Protein AF-E9HGW9-F1 (afdb_monomer)

Radius of gyration: 17.74 Å; Cα contacts (8 Å, |Δi|>4): 327; chains: 1; bounding box: 45×41×46 Å

pLDDT: mean 91.43, std 7.72, range [58.94, 98.31]

Mean predicted aligned error: 4.52 Å

Solvent-accessible surface area (backbone atoms only — not comparable to full-atom values): 12377 Å² total; per-residue (Å²): 92,62,50,35,52,49,17,64,70,47,39,38,53,50,50,53,48,52,50,52,50,35,54,50,33,40,75,71,73,37,60,80,57,24,83,35,78,30,49,69,69,55,43,60,56,50,42,66,36,68,73,36,42,72,76,45,53,64,54,64,72,48,50,70,61,55,67,77,47,82,56,29,48,57,48,50,50,34,48,52,47,36,29,39,87,50,46,31,77,66,64,38,40,71,52,40,72,69,52,94,87,57,64,92,82,62,60,22,41,46,53,52,48,51,47,45,52,37,48,50,46,25,73,71,40,76,68,40,91,91,43,72,89,47,47,46,35,42,72,70,33,50,37,53,62,90,60,75,83,71,96,44,85,59,64,28,43,32,38,70,38,79,81,71,50,38,38,31,36,38,40,62,93,48,74,52,78,58,67,79,53,80,54,17,57,62,50,41,53,51,49,51,55,48,47,29,45,76,76,42,83,26,34,63,89,92,42,39,34,41,79,94,49,67,56,48,56,70,54,80,104

Sequence (221 aa):
KFRLWLSSTVLQPLVAEINRINESLTAHGLADARIGESSLEKLRKTCQLAPVAANIPSLVEVLPYLEVTSHQDYLVRCLNQLAAGGCMGNFRWDGGAKRKDLDDSCPTDSAVIMHCLATYLDSQLPAFTDRPDRRPFTGQYLVKCPEKPQPTSNPLIVEVQLNPPHYKLVMGPDEYELPKGRNNMLHTVILFFWLVKTKFEGRIGRITLGDAGLNLLWIFN

Organism: Daphnia pulex (NCBI:txid6669)

Foldseek 3Di:
DLLLLLLVVFLQVLLVLLVVLCVVCVVVVNNCLRQLNDFLVSLVVVCPPPVCCVRPVCSVLNSQLQPLDRRRVQLSVQSVCQNPPSRSPVADQQCGVDDPPDDPSDFHNLSSSVSRVQSVVLVQDDADPVCNPDRLRCNPAEAEPPDDDDADQAKHWYFPDRHSTAIWIDGHPDTGGDDDDDCRSVVRVVVNQVCCVPPVVQDDVPAHCPPRGSNNCVVVD

Secondary structure (DSSP, 8-state):
-HHHHHIIIIIHHHHHHHHHHHHHHHHTT-GGG-TTTS-HHHHHHHTTSHHHHHH-THHHHHGGGGGG-S-HHHHHHHHHHHHTTTTTTT--TTTTT--TT--TTSPPHHHHHHHHHHHHHHHHSPPPSS-TTS-TTHHHHEE-TTPPPPP-SS-EEEEEETTTTEEEEEETTEEEPPPSSTTHHHHHHHHHHHHHHHHSTTEETTEESSTTTT--GGGG-

InterPro domains:
  IPR019176 Cytochrome B561-related [PF09786] (1-220)
  IPR019176 Cytochrome B561-related [PTHR21780] (1-220)

Structure (mmCIF, N/CA/C/O backbone):
data_AF-E9HGW9-F1
#
_entry.id   AF-E9HGW9-F1
#
loop_
_atom_site.group_PDB
_atom_site.id
_atom_site.type_symbol
_atom_site.label_atom_id
_atom_site.label_alt_id
_atom_site.label_comp_id
_atom_site.label_asym_id
_atom_site.label_entity_id
_atom_site.label_seq_id
_atom_site.pdbx_PDB_ins_code
_atom_site.Cartn_x
_atom_site.Cartn_y
_atom_site.Cartn_z
_atom_site.occupancy
_atom_site.B_iso_or_equiv
_atom_site.auth_seq_id
_atom_site.auth_comp_id
_atom_site.auth_asym_id
_atom_site.auth_atom_id
_atom_site.pdbx_PDB_model_num
ATOM 1 N N . LYS A 1 1 ? -11.318 -13.359 6.046 1.00 90.69 1 LYS A N 1
ATOM 2 C CA . LYS A 1 1 ? -11.941 -12.602 4.933 1.00 90.69 1 LYS A CA 1
ATOM 3 C C . LYS A 1 1 ? -11.126 -11.367 4.551 1.00 90.69 1 LYS A C 1
ATOM 5 O O . LYS A 1 1 ? -10.618 -11.356 3.444 1.00 90.69 1 LYS A O 1
ATOM 10 N N . PHE A 1 2 ? -10.860 -10.418 5.461 1.00 94.00 2 PHE A N 1
ATOM 11 C CA . PHE A 1 2 ? -10.022 -9.242 5.144 1.00 94.00 2 PHE A CA 1
ATOM 12 C C . PHE A 1 2 ? -8.655 -9.579 4.521 1.00 94.00 2 PHE A C 1
ATOM 14 O O . PHE A 1 2 ? -8.294 -9.024 3.493 1.00 94.00 2 PHE A O 1
ATOM 21 N N . ARG A 1 3 ? -7.927 -10.554 5.085 1.00 94.19 3 ARG A N 1
ATOM 22 C CA . ARG A 1 3 ? -6.643 -11.009 4.522 1.00 94.19 3 ARG A CA 1
ATOM 23 C C . ARG A 1 3 ? -6.734 -11.500 3.074 1.00 94.19 3 ARG A C 1
ATOM 25 O O . ARG A 1 3 ? -5.797 -11.296 2.318 1.00 94.19 3 ARG A O 1
ATOM 32 N N . LEU A 1 4 ? -7.843 -12.155 2.721 1.00 94.19 4 LEU A N 1
ATOM 33 C CA . LEU A 1 4 ? -8.090 -12.638 1.364 1.00 94.19 4 LEU A CA 1
ATOM 34 C C . LEU A 1 4 ? -8.287 -11.447 0.427 1.00 94.19 4 LEU A C 1
ATOM 36 O O . LEU A 1 4 ? -7.566 -11.353 -0.553 1.00 94.19 4 LEU A O 1
ATOM 40 N N . TRP A 1 5 ? -9.167 -10.505 0.793 1.00 95.44 5 TRP A N 1
ATOM 41 C CA . TRP A 1 5 ? -9.374 -9.267 0.034 1.00 95.44 5 TRP A CA 1
ATOM 42 C C . TRP A 1 5 ? -8.062 -8.503 -0.175 1.00 95.44 5 TRP A C 1
ATOM 44 O O . TRP A 1 5 ? -7.708 -8.169 -1.296 1.00 95.44 5 TRP A O 1
ATOM 54 N N . LEU A 1 6 ? -7.291 -8.281 0.890 1.00 95.62 6 LEU A N 1
ATOM 55 C CA . LEU A 1 6 ? -6.023 -7.559 0.804 1.00 95.62 6 LEU A CA 1
ATOM 56 C C . LEU A 1 6 ? -5.019 -8.274 -0.116 1.00 95.62 6 LEU A C 1
ATOM 58 O O . LEU A 1 6 ? -4.339 -7.637 -0.919 1.00 95.62 6 LEU A O 1
ATOM 62 N N . SER A 1 7 ? -4.937 -9.603 -0.019 1.00 95.19 7 SER A N 1
ATOM 63 C CA . SER A 1 7 ? -4.045 -10.396 -0.860 1.00 95.19 7 SER A CA 1
ATOM 64 C C . SER A 1 7 ? -4.464 -10.358 -2.331 1.00 95.19 7 SER A C 1
ATOM 66 O O . SER A 1 7 ? -3.614 -10.076 -3.171 1.00 95.19 7 SER A O 1
ATOM 68 N N . SER A 1 8 ? -5.742 -10.590 -2.642 1.00 94.88 8 SER A N 1
ATOM 69 C CA . SER A 1 8 ? -6.245 -10.670 -4.019 1.00 94.88 8 SER A CA 1
ATOM 70 C C . SER A 1 8 ? -6.365 -9.313 -4.707 1.00 94.88 8 SER A C 1
ATOM 72 O O . SER A 1 8 ? -6.169 -9.222 -5.913 1.00 94.88 8 SER A O 1
ATOM 74 N N . THR A 1 9 ? -6.709 -8.266 -3.956 1.00 95.75 9 THR A N 1
ATOM 75 C CA . THR A 1 9 ? -7.025 -6.941 -4.508 1.00 95.75 9 THR A CA 1
ATOM 76 C C . THR A 1 9 ? -5.806 -6.026 -4.543 1.00 95.75 9 THR A C 1
ATOM 78 O O . THR A 1 9 ? -5.706 -5.188 -5.432 1.00 95.75 9 THR A O 1
ATOM 81 N N . VAL A 1 10 ? -4.871 -6.177 -3.597 1.00 96.75 10 VAL A N 1
ATOM 82 C CA . VAL A 1 10 ? -3.726 -5.261 -3.464 1.00 96.75 10 VAL A CA 1
ATOM 83 C C . VAL A 1 10 ? -2.405 -5.970 -3.738 1.00 96.75 10 VAL A C 1
ATOM 85 O O . VAL A 1 10 ? -1.684 -5.594 -4.657 1.00 96.75 10 VAL A O 1
ATOM 88 N N . LEU A 1 11 ? -2.074 -7.006 -2.964 1.00 96.88 11 LEU A N 1
ATOM 89 C CA . LEU A 1 11 ? -0.717 -7.565 -2.972 1.00 96.88 11 LEU A CA 1
ATOM 90 C C . LEU A 1 11 ? -0.402 -8.384 -4.230 1.00 96.88 11 LEU A C 1
ATOM 92 O O . LEU A 1 11 ? 0.657 -8.202 -4.823 1.00 96.88 11 LEU A O 1
ATOM 96 N N . GLN A 1 12 ? -1.296 -9.284 -4.644 1.00 96.81 12 GLN A N 1
ATOM 97 C CA . GLN A 1 12 ? -1.077 -10.115 -5.831 1.00 96.81 12 GLN A CA 1
ATOM 98 C C . GLN A 1 12 ? -1.018 -9.288 -7.124 1.00 96.81 12 GLN A C 1
ATOM 100 O O . GLN A 1 12 ? -0.069 -9.495 -7.884 1.00 96.81 12 GLN A O 1
ATOM 105 N N . PRO A 1 13 ? -1.936 -8.329 -7.375 1.00 97.19 13 PRO A N 1
ATOM 106 C CA . PRO A 1 13 ? -1.831 -7.448 -8.535 1.00 97.19 13 PRO A CA 1
ATOM 107 C C . PRO A 1 13 ? -0.540 -6.628 -8.538 1.00 97.19 13 PRO A C 1
ATOM 109 O O . PRO A 1 13 ? 0.119 -6.557 -9.571 1.00 97.19 13 PRO A O 1
ATOM 112 N N . LEU A 1 14 ? -0.135 -6.083 -7.384 1.00 98.00 14 LEU A N 1
ATOM 113 C CA . LEU A 1 14 ? 1.110 -5.324 -7.255 1.00 98.00 14 LEU A CA 1
ATOM 114 C C . LEU A 1 14 ? 2.340 -6.174 -7.601 1.00 98.00 14 LEU A C 1
ATOM 116 O O . LEU A 1 14 ? 3.182 -5.749 -8.386 1.00 98.00 14 LEU A O 1
ATOM 120 N N . VAL A 1 15 ? 2.450 -7.381 -7.039 1.00 97.69 15 VAL A N 1
ATOM 121 C CA . VAL A 1 15 ? 3.583 -8.280 -7.314 1.00 97.69 15 VAL A CA 1
ATOM 122 C C . VAL A 1 15 ? 3.609 -8.706 -8.783 1.00 97.69 15 VAL A C 1
ATOM 124 O O . VAL A 1 15 ? 4.675 -8.713 -9.398 1.00 97.69 15 VAL A O 1
ATOM 127 N N . ALA A 1 16 ? 2.451 -9.025 -9.364 1.00 97.81 16 ALA A N 1
ATOM 128 C CA . ALA A 1 16 ? 2.356 -9.355 -10.783 1.00 97.81 16 ALA A CA 1
ATOM 129 C C . ALA A 1 16 ? 2.806 -8.181 -11.668 1.00 97.81 16 ALA A C 1
ATOM 131 O O . ALA A 1 16 ? 3.540 -8.392 -12.631 1.00 97.81 16 ALA A O 1
ATOM 132 N N . GLU A 1 17 ? 2.418 -6.953 -11.318 1.00 98.19 17 GLU A N 1
ATOM 133 C CA . GLU A 1 17 ? 2.818 -5.752 -12.052 1.00 98.19 17 GLU A CA 1
ATOM 134 C C . GLU A 1 17 ? 4.319 -5.468 -11.936 1.00 98.19 17 GLU A C 1
ATOM 136 O O . GLU A 1 17 ? 4.969 -5.212 -12.946 1.00 98.19 17 GLU A O 1
ATOM 141 N N . ILE A 1 18 ? 4.905 -5.611 -10.743 1.00 98.31 18 ILE A N 1
ATOM 142 C CA . ILE A 1 18 ? 6.359 -5.498 -10.543 1.00 98.31 18 ILE A CA 1
ATOM 143 C C . ILE A 1 18 ? 7.114 -6.477 -11.454 1.00 98.31 18 ILE A C 1
ATOM 145 O O . ILE A 1 18 ? 8.097 -6.093 -12.092 1.00 98.31 18 ILE A O 1
ATOM 149 N N . ASN A 1 19 ? 6.653 -7.728 -11.547 1.00 98.00 19 ASN A N 1
ATOM 150 C CA . ASN A 1 19 ? 7.285 -8.731 -12.405 1.00 98.00 19 ASN A CA 1
ATOM 151 C C . ASN A 1 19 ? 7.179 -8.353 -13.891 1.00 98.00 19 ASN A C 1
ATOM 153 O O . ASN A 1 19 ? 8.193 -8.368 -14.588 1.00 98.00 19 ASN A O 1
ATOM 157 N N . ARG A 1 20 ? 5.996 -7.918 -14.354 1.00 98.19 20 ARG A N 1
ATOM 158 C CA . ARG A 1 20 ? 5.790 -7.435 -15.734 1.00 98.19 20 ARG A CA 1
ATOM 159 C C . ARG A 1 20 ? 6.682 -6.243 -16.080 1.00 98.19 20 ARG A C 1
ATOM 161 O O . ARG A 1 20 ? 7.270 -6.201 -17.163 1.00 98.19 20 ARG A O 1
ATOM 168 N N . ILE A 1 21 ? 6.805 -5.281 -15.166 1.00 98.12 21 ILE A N 1
ATOM 169 C CA . ILE A 1 21 ? 7.680 -4.117 -15.336 1.00 98.12 21 ILE A CA 1
ATOM 170 C C . ILE A 1 21 ? 9.139 -4.563 -15.442 1.00 98.12 21 ILE A C 1
ATOM 172 O O . ILE A 1 21 ? 9.848 -4.113 -16.337 1.00 98.12 21 ILE A O 1
ATOM 176 N N . ASN A 1 22 ? 9.592 -5.475 -14.579 1.00 98.06 22 ASN A N 1
ATOM 177 C CA . ASN A 1 22 ? 10.964 -5.985 -14.611 1.00 98.06 22 ASN A CA 1
ATOM 178 C C . ASN A 1 22 ? 11.295 -6.733 -15.912 1.00 98.06 22 ASN A C 1
ATOM 180 O O . ASN A 1 22 ? 12.379 -6.540 -16.474 1.00 98.06 22 ASN A O 1
ATOM 184 N N . GLU A 1 23 ? 10.370 -7.555 -16.410 1.00 97.56 23 GLU A N 1
ATOM 185 C CA . GLU A 1 23 ? 10.485 -8.209 -17.720 1.00 97.56 23 GLU A CA 1
ATOM 186 C C . GLU A 1 23 ? 10.577 -7.172 -18.846 1.00 97.56 23 GLU A C 1
ATOM 188 O O . GLU A 1 23 ? 11.476 -7.240 -19.687 1.00 97.56 23 GLU A O 1
ATOM 193 N N . SER A 1 24 ? 9.715 -6.153 -18.809 1.00 97.06 24 SER A N 1
ATOM 194 C CA . SER A 1 24 ? 9.681 -5.083 -19.810 1.00 97.06 24 SER A CA 1
ATOM 195 C C . SER A 1 24 ? 10.958 -4.241 -19.799 1.00 97.06 24 SER A C 1
ATOM 197 O O . SER A 1 24 ? 11.524 -3.974 -20.857 1.00 97.06 24 SER A O 1
ATOM 199 N N . LEU A 1 25 ? 11.472 -3.870 -18.625 1.00 96.75 25 LEU A N 1
ATOM 200 C CA . LEU A 1 25 ? 12.743 -3.153 -18.488 1.00 96.75 25 LEU A CA 1
ATOM 201 C C . LEU A 1 25 ? 13.905 -3.966 -19.065 1.00 96.75 25 LEU A C 1
ATOM 203 O O . LEU A 1 25 ? 14.724 -3.428 -19.807 1.00 96.75 25 LEU A O 1
ATOM 207 N N . THR A 1 26 ? 13.942 -5.272 -18.793 1.00 96.38 26 THR A N 1
ATOM 208 C CA . THR A 1 26 ? 14.963 -6.172 -19.350 1.00 96.38 26 THR A CA 1
ATOM 209 C C . THR A 1 26 ? 14.880 -6.226 -20.876 1.00 96.38 26 THR A C 1
ATOM 211 O O . THR A 1 26 ? 15.904 -6.099 -21.546 1.00 96.38 26 THR A O 1
ATOM 214 N N . ALA A 1 27 ? 13.671 -6.337 -21.436 1.00 95.62 27 ALA A N 1
ATOM 215 C CA . ALA A 1 27 ? 13.450 -6.361 -22.882 1.00 95.62 27 ALA A CA 1
ATOM 216 C C . ALA A 1 27 ? 13.878 -5.058 -23.587 1.00 95.62 27 ALA A C 1
ATOM 218 O O . ALA A 1 27 ? 14.299 -5.097 -24.740 1.00 95.62 27 ALA A O 1
ATOM 219 N N . HIS A 1 28 ? 13.831 -3.919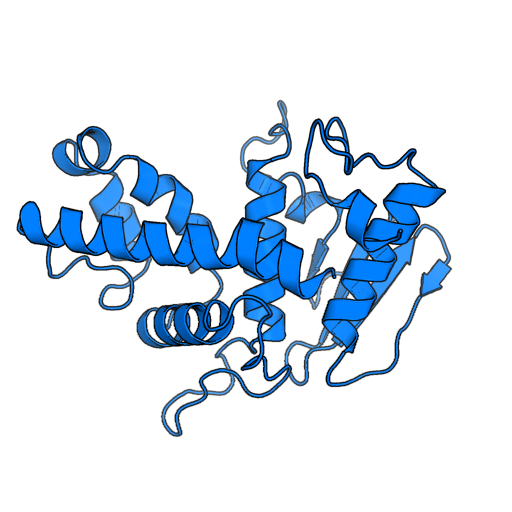 -22.889 1.00 93.38 28 HIS A N 1
ATOM 220 C CA . HIS A 1 28 ? 14.286 -2.618 -23.398 1.00 93.38 28 HIS A CA 1
ATOM 221 C C . HIS A 1 28 ? 15.771 -2.328 -23.097 1.00 93.38 28 HIS A C 1
ATOM 223 O O . HIS A 1 28 ? 16.227 -1.203 -23.294 1.00 93.38 28 HIS A O 1
ATOM 229 N N . GLY A 1 29 ? 16.535 -3.317 -22.616 1.00 94.06 29 GLY A N 1
ATOM 230 C CA . GLY A 1 29 ? 17.964 -3.170 -22.316 1.00 94.06 29 GLY A CA 1
ATOM 231 C C . GLY A 1 29 ? 18.275 -2.436 -21.005 1.00 94.06 29 GLY A C 1
ATOM 232 O O . GLY A 1 29 ? 19.412 -2.030 -20.796 1.00 94.06 29 GLY A O 1
ATOM 233 N N . LEU A 1 30 ? 17.290 -2.282 -20.116 1.00 94.75 30 LEU A N 1
ATOM 234 C CA . LEU A 1 30 ? 17.377 -1.566 -18.833 1.00 94.75 30 LEU A CA 1
ATOM 235 C C . LEU A 1 30 ? 17.387 -2.536 -17.637 1.00 94.75 30 LEU A C 1
ATOM 237 O O . LEU A 1 30 ? 16.742 -2.303 -16.613 1.00 94.75 30 LEU A O 1
ATOM 241 N N . ALA A 1 31 ? 18.099 -3.660 -17.762 1.00 93.19 31 ALA A N 1
ATOM 242 C CA . ALA A 1 31 ? 18.158 -4.696 -16.723 1.00 93.19 31 ALA A CA 1
ATOM 243 C C . ALA A 1 31 ? 18.763 -4.192 -15.396 1.00 93.19 31 ALA A C 1
ATOM 245 O O . ALA A 1 31 ? 18.442 -4.699 -14.324 1.00 93.19 31 ALA A O 1
ATOM 246 N N . ASP A 1 32 ? 19.602 -3.160 -15.458 1.00 92.94 32 ASP A N 1
ATOM 247 C CA . ASP A 1 32 ? 20.212 -2.488 -14.311 1.00 92.94 32 ASP A CA 1
ATOM 248 C C . ASP A 1 32 ? 19.254 -1.519 -13.590 1.00 92.94 32 ASP A C 1
ATOM 250 O O . ASP A 1 32 ? 19.608 -0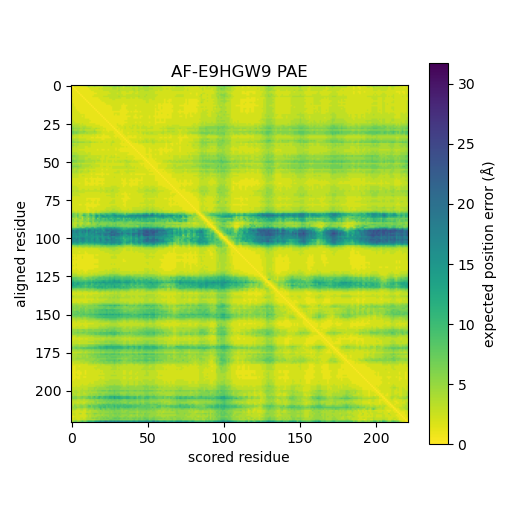.954 -12.551 1.00 92.94 32 ASP A O 1
ATOM 254 N N . ALA A 1 33 ? 18.059 -1.291 -14.142 1.00 95.00 33 ALA A N 1
ATOM 255 C CA . ALA A 1 33 ? 17.000 -0.464 -13.574 1.00 95.00 33 ALA A CA 1
ATOM 256 C C . ALA A 1 33 ? 15.805 -1.295 -13.078 1.00 95.00 33 ALA A C 1
ATOM 258 O O . ALA A 1 33 ? 14.717 -0.756 -12.921 1.00 95.00 33 ALA A O 1
ATOM 259 N N . ARG A 1 34 ? 15.973 -2.600 -12.826 1.00 97.44 34 ARG A N 1
ATOM 260 C CA . ARG A 1 34 ? 14.894 -3.445 -12.293 1.00 97.44 34 ARG A CA 1
ATOM 261 C C . ARG A 1 34 ? 14.491 -3.042 -10.872 1.00 97.44 34 ARG A C 1
ATOM 263 O O . ARG A 1 34 ? 15.329 -2.686 -10.034 1.00 97.44 34 ARG A O 1
ATOM 270 N N . ILE A 1 35 ? 13.195 -3.141 -10.593 1.00 97.50 35 ILE A N 1
ATOM 271 C CA . ILE A 1 35 ? 12.613 -3.021 -9.257 1.00 97.50 35 ILE A CA 1
ATOM 272 C C . ILE A 1 35 ? 13.160 -4.162 -8.397 1.00 97.50 35 ILE A C 1
ATOM 274 O O . ILE A 1 35 ? 13.084 -5.329 -8.782 1.00 97.50 35 ILE A O 1
ATOM 278 N N . GLY A 1 36 ? 13.705 -3.814 -7.232 1.00 95.00 36 GLY A N 1
ATOM 279 C CA . GLY A 1 36 ? 14.373 -4.754 -6.329 1.00 95.00 36 GLY A CA 1
ATOM 280 C C . GLY A 1 36 ? 15.893 -4.796 -6.471 1.00 95.00 36 GLY A C 1
ATOM 281 O O . GLY A 1 36 ? 16.561 -5.277 -5.567 1.00 95.00 36 GLY A O 1
ATOM 282 N N . GLU A 1 37 ? 16.451 -4.266 -7.559 1.00 94.81 37 GLU A N 1
ATOM 283 C CA . GLU A 1 37 ? 17.903 -4.272 -7.809 1.00 94.81 37 GLU A CA 1
ATOM 284 C C . GLU A 1 37 ? 18.489 -2.864 -7.915 1.00 94.81 37 GLU A C 1
ATOM 286 O O . GLU A 1 37 ? 19.663 -2.642 -7.626 1.00 94.81 37 GLU A O 1
ATOM 291 N N . SER A 1 38 ? 17.660 -1.899 -8.305 1.00 95.25 38 SER A N 1
ATOM 292 C CA . SER A 1 38 ? 18.026 -0.493 -8.416 1.00 95.25 38 SER A CA 1
ATOM 293 C C . SER A 1 38 ? 17.447 0.343 -7.276 1.00 95.25 38 SER A C 1
ATOM 295 O O . SER A 1 38 ? 16.488 -0.048 -6.610 1.00 95.25 38 SER A O 1
ATOM 297 N N . SER A 1 39 ? 18.035 1.518 -7.042 1.00 95.69 39 SER A N 1
ATOM 298 C CA . SER A 1 39 ? 17.500 2.474 -6.074 1.00 95.69 39 SER A CA 1
ATOM 299 C C . SER A 1 39 ? 16.205 3.111 -6.580 1.00 95.69 39 SER A C 1
ATOM 301 O O . SER A 1 39 ? 15.999 3.290 -7.783 1.00 95.69 39 SER A O 1
ATOM 303 N N . LEU A 1 40 ? 15.355 3.547 -5.648 1.00 95.31 40 LEU A N 1
ATOM 304 C CA . LEU A 1 40 ? 14.114 4.244 -5.988 1.00 95.31 40 LEU A CA 1
ATOM 305 C C . LEU A 1 40 ? 14.357 5.533 -6.793 1.00 95.31 40 LEU A C 1
ATOM 307 O O . LEU A 1 40 ? 13.578 5.877 -7.677 1.00 95.31 40 LEU A O 1
ATOM 311 N N . GLU A 1 41 ? 15.457 6.239 -6.524 1.00 96.25 41 GLU A N 1
ATOM 312 C CA . GLU A 1 41 ? 15.838 7.430 -7.287 1.00 96.25 41 GLU A CA 1
ATOM 313 C C . GLU A 1 41 ? 16.158 7.093 -8.750 1.00 96.25 41 GLU A C 1
ATOM 315 O O . GLU A 1 41 ? 15.740 7.814 -9.658 1.00 96.25 41 GLU A O 1
ATOM 320 N N . LYS A 1 42 ? 16.858 5.977 -8.991 1.00 96.75 42 LYS A N 1
ATOM 321 C CA . LYS A 1 42 ? 17.141 5.508 -10.347 1.00 96.75 42 LYS A CA 1
ATOM 322 C C . LYS A 1 42 ? 15.847 5.154 -11.073 1.00 96.75 42 LYS A C 1
ATOM 324 O O . LYS A 1 42 ? 15.643 5.645 -12.175 1.00 96.75 42 LYS A O 1
ATOM 329 N N . LEU A 1 43 ? 14.942 4.411 -10.432 1.00 97.12 43 LEU A N 1
ATOM 330 C CA . LEU A 1 43 ? 13.629 4.072 -10.996 1.00 97.12 43 LEU A CA 1
ATOM 331 C C . LEU A 1 43 ? 12.813 5.319 -11.378 1.00 97.12 43 LEU A C 1
ATOM 333 O O . LEU A 1 43 ? 12.240 5.365 -12.465 1.00 97.12 43 LEU A O 1
ATOM 337 N N . ARG A 1 44 ? 12.818 6.359 -10.529 1.00 96.38 44 ARG A N 1
ATOM 338 C CA . ARG A 1 44 ? 12.167 7.656 -10.806 1.00 96.38 44 ARG A CA 1
ATOM 339 C C . ARG A 1 44 ? 12.751 8.363 -12.029 1.00 96.38 44 ARG A C 1
ATOM 341 O O . ARG A 1 44 ? 12.011 8.975 -12.787 1.00 96.38 44 ARG A O 1
ATOM 348 N N . LYS A 1 45 ? 14.066 8.287 -12.236 1.00 96.38 45 LYS A N 1
ATOM 349 C CA . LYS A 1 45 ? 14.712 8.828 -13.443 1.00 96.38 45 LYS A CA 1
ATOM 350 C C . LYS A 1 45 ? 14.379 7.975 -14.669 1.00 96.38 45 LYS A C 1
ATOM 352 O O . LYS A 1 45 ? 14.056 8.515 -15.721 1.00 96.38 45 LYS A O 1
ATOM 357 N N . THR A 1 46 ? 14.400 6.651 -14.525 1.00 95.81 46 THR A N 1
ATOM 358 C CA . THR A 1 46 ? 14.103 5.706 -15.606 1.00 95.81 46 THR A CA 1
ATOM 359 C C . THR A 1 46 ? 12.675 5.856 -16.124 1.00 95.81 46 THR A C 1
ATOM 361 O O . THR A 1 46 ? 12.486 5.869 -17.336 1.00 95.81 46 THR A O 1
ATOM 364 N N . CYS A 1 47 ? 11.677 6.042 -15.253 1.00 95.06 47 CYS A N 1
ATOM 365 C CA . CYS A 1 47 ? 10.283 6.197 -15.686 1.00 95.06 47 CYS A CA 1
ATOM 366 C C . CYS A 1 47 ? 10.026 7.482 -16.491 1.00 95.06 47 CYS A C 1
ATOM 368 O O . CYS A 1 47 ? 9.042 7.557 -17.217 1.00 95.06 47 CYS A O 1
ATOM 370 N N . GLN A 1 48 ? 10.905 8.484 -16.379 1.00 94.94 48 GLN A N 1
ATOM 371 C CA . GLN A 1 48 ? 10.822 9.743 -17.128 1.00 94.94 48 GLN A CA 1
ATOM 372 C C . GLN A 1 48 ? 11.443 9.647 -18.527 1.00 94.94 48 GLN A C 1
ATOM 374 O O . GLN A 1 48 ? 11.253 10.546 -19.346 1.00 94.94 48 GLN A O 1
ATOM 379 N N . LEU A 1 49 ? 12.189 8.578 -18.827 1.00 95.12 49 LEU A N 1
ATOM 380 C CA . LEU A 1 49 ? 12.735 8.367 -20.162 1.00 95.12 49 LEU A CA 1
ATOM 381 C C . LEU A 1 49 ? 11.582 8.153 -21.143 1.00 95.12 49 LEU A C 1
ATOM 383 O O . LEU A 1 49 ? 10.764 7.259 -20.944 1.00 95.12 49 LEU A O 1
ATOM 387 N N . ALA A 1 50 ? 11.551 8.922 -22.233 1.00 93.94 50 ALA A N 1
ATOM 388 C CA . ALA A 1 50 ? 10.503 8.846 -23.254 1.00 93.94 50 ALA A CA 1
ATOM 389 C C . ALA A 1 50 ? 10.129 7.410 -23.698 1.00 93.94 50 ALA A C 1
ATOM 391 O O . ALA A 1 50 ? 8.937 7.100 -23.703 1.00 93.94 50 ALA A O 1
ATOM 392 N N . PRO A 1 51 ? 11.081 6.499 -24.014 1.00 91.06 51 PRO A N 1
ATOM 393 C CA . PRO A 1 51 ? 10.722 5.129 -24.382 1.00 91.06 51 PRO A CA 1
ATOM 394 C C . PRO A 1 51 ? 10.100 4.335 -23.225 1.00 91.06 51 PRO A C 1
ATOM 396 O O . PRO A 1 51 ? 9.249 3.487 -23.468 1.00 91.06 51 PRO A O 1
ATOM 399 N N . VAL A 1 52 ? 10.481 4.606 -21.975 1.00 94.31 52 VAL A N 1
ATOM 400 C CA . VAL A 1 52 ? 9.918 3.926 -20.800 1.00 94.31 52 VAL A CA 1
ATOM 401 C C . VAL A 1 52 ? 8.529 4.469 -20.491 1.00 94.31 52 VAL A C 1
ATOM 403 O O . VAL A 1 52 ? 7.612 3.684 -20.302 1.00 94.31 52 VAL A O 1
ATOM 406 N N . ALA A 1 53 ? 8.340 5.787 -20.515 1.00 93.81 53 ALA A N 1
ATOM 407 C CA . ALA A 1 53 ? 7.033 6.403 -20.301 1.00 93.81 53 ALA A CA 1
ATOM 408 C C . ALA A 1 53 ? 5.992 5.937 -21.336 1.00 93.81 53 ALA A C 1
ATOM 410 O O . ALA A 1 53 ? 4.824 5.760 -20.999 1.00 93.81 53 ALA A O 1
ATOM 411 N N . ALA A 1 54 ? 6.416 5.709 -22.585 1.00 93.12 54 ALA A N 1
ATOM 412 C CA . ALA A 1 54 ? 5.540 5.232 -23.651 1.00 93.12 54 ALA A CA 1
ATOM 413 C C . ALA A 1 54 ? 5.235 3.725 -23.567 1.00 93.12 54 ALA A C 1
ATOM 415 O O . ALA A 1 54 ? 4.097 3.327 -23.800 1.00 93.12 54 ALA A O 1
ATOM 416 N N . ASN A 1 55 ? 6.232 2.888 -23.252 1.00 93.88 55 ASN A N 1
ATOM 417 C CA . ASN A 1 55 ? 6.093 1.425 -23.323 1.00 93.88 55 ASN A CA 1
ATOM 418 C C . ASN A 1 55 ? 5.853 0.748 -21.963 1.00 93.88 55 ASN A C 1
ATOM 420 O O . ASN A 1 55 ? 5.402 -0.392 -21.921 1.00 93.88 55 ASN A O 1
ATOM 424 N N . ILE A 1 56 ? 6.157 1.426 -20.853 1.00 96.12 56 ILE A N 1
ATOM 425 C CA . ILE A 1 56 ? 6.040 0.924 -19.475 1.00 96.12 56 ILE A CA 1
ATOM 426 C C . ILE A 1 56 ? 5.398 2.007 -18.576 1.00 96.12 56 ILE A C 1
ATOM 428 O O . ILE A 1 56 ? 5.985 2.420 -17.570 1.00 96.12 56 ILE A O 1
ATOM 432 N N . PRO A 1 57 ? 4.195 2.513 -18.919 1.00 94.44 57 PRO A N 1
ATOM 433 C CA . PRO A 1 57 ? 3.563 3.604 -18.176 1.00 94.44 57 PRO A CA 1
ATOM 434 C C . PRO A 1 57 ? 3.262 3.223 -16.721 1.00 94.44 57 PRO A C 1
ATOM 436 O O . PRO A 1 57 ? 3.377 4.061 -15.833 1.00 94.44 57 PRO A O 1
ATOM 439 N N . SER A 1 58 ? 2.973 1.950 -16.449 1.00 95.44 58 SER A N 1
ATOM 440 C CA . SER A 1 58 ? 2.670 1.435 -15.110 1.00 95.44 58 SER A CA 1
ATOM 441 C C . SER A 1 58 ? 3.832 1.524 -14.116 1.00 95.44 58 SER A C 1
ATOM 443 O O . SER A 1 58 ? 3.609 1.461 -12.906 1.00 95.44 58 SER A O 1
ATOM 445 N N . LEU A 1 59 ? 5.072 1.746 -14.580 1.00 96.62 59 LEU A N 1
ATOM 446 C CA . LEU A 1 59 ? 6.200 1.983 -13.680 1.00 96.62 59 LEU A CA 1
ATOM 447 C 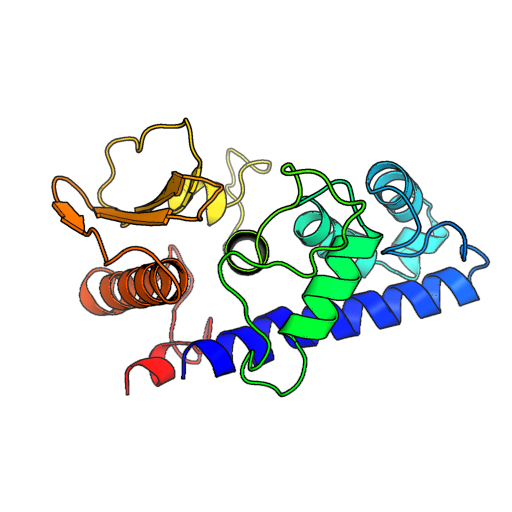C . LEU A 1 59 ? 5.925 3.182 -12.765 1.00 96.62 59 LEU A C 1
ATOM 449 O O . LEU A 1 59 ? 6.207 3.094 -11.573 1.00 96.62 59 LEU A O 1
ATOM 453 N N . VAL A 1 60 ? 5.321 4.264 -13.278 1.00 95.19 60 VAL A N 1
ATOM 454 C CA . VAL A 1 60 ? 5.015 5.452 -12.462 1.00 95.19 60 VAL A CA 1
ATOM 455 C C . VAL A 1 60 ? 3.989 5.155 -11.363 1.00 95.19 60 VAL A C 1
ATOM 457 O O . VAL A 1 60 ? 4.081 5.713 -10.272 1.00 95.19 60 VAL A O 1
ATOM 460 N N . GLU A 1 61 ? 3.055 4.240 -11.626 1.00 94.50 61 GLU A N 1
ATOM 461 C CA . GLU A 1 61 ? 1.978 3.855 -10.708 1.00 94.50 61 GLU A CA 1
ATOM 462 C C . GLU A 1 61 ? 2.485 2.963 -9.567 1.00 94.50 61 GLU A C 1
ATOM 464 O O . GLU A 1 61 ? 1.948 2.996 -8.460 1.00 94.50 61 GLU A O 1
ATOM 469 N N . VAL A 1 62 ? 3.552 2.194 -9.810 1.00 97.31 62 VAL A N 1
ATOM 470 C CA . VAL A 1 62 ? 4.167 1.316 -8.804 1.00 97.31 62 VAL A CA 1
ATOM 471 C C . VAL A 1 62 ? 5.126 2.073 -7.881 1.00 97.31 62 VAL A C 1
ATOM 473 O O . VAL A 1 62 ? 5.263 1.694 -6.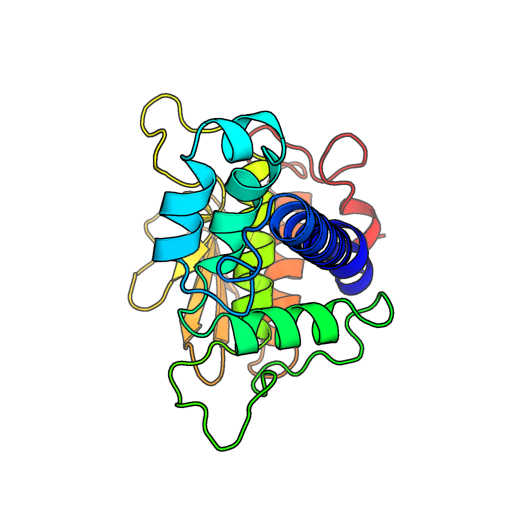717 1.00 97.31 62 VAL A O 1
ATOM 476 N N . LEU A 1 63 ? 5.755 3.166 -8.338 1.00 96.94 63 LEU A N 1
ATOM 477 C CA . LEU A 1 63 ? 6.735 3.928 -7.542 1.00 96.94 63 LEU A CA 1
ATOM 478 C C . LEU A 1 63 ? 6.257 4.285 -6.119 1.00 96.94 63 LEU A C 1
ATOM 480 O O . LEU A 1 63 ? 7.041 4.083 -5.190 1.00 96.94 63 LEU A O 1
ATOM 484 N N . PRO A 1 64 ? 5.012 4.753 -5.889 1.00 96.75 64 PRO A N 1
ATOM 485 C CA . PRO A 1 64 ? 4.523 5.055 -4.544 1.00 96.75 64 PRO A CA 1
ATOM 486 C C . PRO A 1 64 ? 4.555 3.861 -3.581 1.00 96.75 64 PRO A C 1
ATOM 488 O O . PRO A 1 64 ? 4.823 4.041 -2.393 1.00 96.75 64 PRO A O 1
ATOM 491 N N . TYR A 1 65 ? 4.344 2.633 -4.065 1.00 97.75 65 TYR A N 1
ATOM 492 C CA . TYR A 1 65 ? 4.412 1.421 -3.237 1.00 97.75 65 TYR A CA 1
ATOM 493 C C . TYR A 1 65 ? 5.838 1.119 -2.766 1.00 97.75 65 TYR A C 1
ATOM 495 O O . TYR A 1 65 ? 6.030 0.520 -1.708 1.00 97.75 65 TYR A O 1
ATOM 503 N N . LEU A 1 66 ? 6.837 1.564 -3.529 1.00 97.25 66 LEU A N 1
ATOM 504 C CA . LEU A 1 66 ? 8.252 1.306 -3.275 1.00 97.25 66 LEU A CA 1
ATOM 505 C C . LEU A 1 66 ? 8.872 2.244 -2.229 1.00 97.25 66 LEU A C 1
ATOM 507 O O . LEU A 1 66 ? 9.996 2.020 -1.790 1.00 97.25 66 LEU A O 1
ATOM 511 N N . GLU A 1 67 ? 8.147 3.281 -1.809 1.00 95.69 67 GLU A N 1
ATOM 512 C CA . GLU A 1 67 ? 8.637 4.332 -0.907 1.00 95.69 67 GLU A CA 1
ATOM 513 C C . GLU A 1 67 ? 8.752 3.921 0.561 1.00 95.69 67 GLU A C 1
ATOM 515 O O . GLU A 1 67 ? 9.326 4.664 1.355 1.00 95.69 67 GLU A O 1
ATOM 520 N N . VAL A 1 68 ? 8.221 2.757 0.941 1.00 93.62 68 VAL A N 1
ATOM 521 C CA . VAL A 1 68 ? 8.243 2.299 2.339 1.00 93.62 68 VAL A CA 1
ATOM 522 C C . VAL A 1 68 ? 9.663 2.050 2.863 1.00 93.62 68 VAL A C 1
ATOM 524 O O . VAL A 1 68 ? 9.887 2.087 4.069 1.00 93.62 68 VAL A O 1
ATOM 527 N N . THR A 1 69 ? 10.632 1.790 1.981 1.00 92.56 69 THR A N 1
ATOM 528 C CA . THR A 1 69 ? 12.036 1.583 2.355 1.00 92.56 69 THR A CA 1
ATOM 529 C C . THR A 1 69 ? 12.981 1.842 1.185 1.00 92.56 69 THR A C 1
ATOM 531 O O . THR A 1 69 ? 12.633 1.642 0.023 1.00 92.56 69 THR A O 1
ATOM 534 N N . SER A 1 70 ? 14.216 2.240 1.480 1.00 91.56 70 SER A N 1
ATOM 535 C CA . SER A 1 70 ? 15.303 2.303 0.496 1.00 91.56 70 SER A CA 1
ATOM 536 C C . SER A 1 70 ? 15.833 0.917 0.102 1.00 91.56 70 SER A C 1
ATOM 538 O O . SER A 1 70 ? 16.413 0.779 -0.976 1.00 91.56 70 SER A O 1
ATOM 540 N N . HIS A 1 71 ? 15.607 -0.116 0.922 1.00 91.69 71 HIS A N 1
ATOM 541 C CA . HIS A 1 71 ? 16.056 -1.490 0.677 1.00 91.69 71 HIS A CA 1
ATOM 542 C C . HIS A 1 71 ? 15.117 -2.215 -0.299 1.00 91.69 71 HIS A C 1
ATOM 544 O O . HIS A 1 71 ? 14.254 -3.005 0.091 1.00 91.69 71 HIS A O 1
ATOM 550 N N . GLN A 1 72 ? 15.256 -1.913 -1.590 1.00 93.88 72 GLN A N 1
ATOM 551 C CA . GLN A 1 72 ? 14.348 -2.406 -2.632 1.00 93.88 72 GLN A CA 1
ATOM 552 C C . GLN A 1 72 ? 14.363 -3.936 -2.770 1.00 93.88 72 GLN A C 1
ATOM 554 O O . GLN A 1 72 ? 13.309 -4.542 -2.960 1.00 93.88 72 GLN A O 1
ATOM 559 N N . ASP A 1 73 ? 15.521 -4.580 -2.618 1.00 92.50 73 ASP A N 1
ATOM 560 C CA . ASP A 1 73 ? 15.645 -6.040 -2.684 1.00 92.50 73 ASP A CA 1
ATOM 561 C C . ASP A 1 73 ? 14.874 -6.723 -1.542 1.00 92.50 73 ASP A C 1
ATOM 563 O O . ASP A 1 73 ? 14.155 -7.706 -1.749 1.00 92.50 73 ASP A O 1
ATOM 567 N N . TYR A 1 74 ? 14.971 -6.157 -0.335 1.00 91.75 74 TYR A N 1
ATOM 568 C CA . TYR A 1 74 ? 14.201 -6.586 0.826 1.00 91.75 74 TYR A CA 1
ATOM 569 C C . TYR A 1 74 ? 12.702 -6.421 0.576 1.00 91.75 74 TYR A C 1
ATOM 571 O O . TYR A 1 74 ? 11.938 -7.364 0.802 1.00 91.75 74 TYR A O 1
ATOM 579 N N . LEU A 1 75 ? 12.285 -5.255 0.073 1.00 94.06 75 LEU A N 1
ATOM 580 C CA . LEU A 1 75 ? 10.879 -4.961 -0.177 1.00 94.06 75 LEU A CA 1
ATOM 581 C C . LEU A 1 75 ? 10.263 -5.947 -1.170 1.00 94.06 75 LEU A C 1
ATOM 583 O O . LEU A 1 75 ? 9.227 -6.537 -0.875 1.00 94.06 75 LEU A O 1
ATOM 587 N N . VAL A 1 76 ? 10.912 -6.183 -2.313 1.00 94.94 76 VAL A N 1
ATOM 588 C CA . VAL A 1 76 ? 10.405 -7.118 -3.329 1.00 94.94 76 VAL A CA 1
ATOM 589 C C . VAL A 1 76 ? 10.290 -8.535 -2.767 1.00 94.94 76 VAL A C 1
ATOM 591 O O . VAL A 1 76 ? 9.298 -9.222 -3.022 1.00 94.94 76 VAL A O 1
ATOM 594 N N . ARG A 1 77 ? 11.251 -8.983 -1.953 1.00 92.38 77 ARG A N 1
ATOM 595 C CA . ARG A 1 77 ? 11.171 -10.293 -1.283 1.00 92.38 77 ARG A CA 1
ATOM 596 C C . ARG A 1 77 ? 10.013 -10.362 -0.289 1.00 92.38 77 ARG A C 1
ATOM 598 O O . ARG A 1 77 ? 9.272 -11.344 -0.301 1.00 92.38 77 ARG A O 1
ATOM 605 N N . CYS A 1 78 ? 9.837 -9.325 0.530 1.00 92.25 78 CYS A N 1
ATOM 606 C CA . CYS A 1 78 ? 8.726 -9.214 1.474 1.00 92.25 78 CYS A CA 1
ATOM 607 C C . CYS A 1 78 ? 7.375 -9.253 0.738 1.00 92.25 78 CYS A C 1
ATOM 609 O O . CYS A 1 78 ? 6.522 -10.074 1.069 1.00 92.25 78 CYS A O 1
ATOM 611 N N . LEU A 1 79 ? 7.203 -8.462 -0.326 1.00 94.81 79 LEU A N 1
ATOM 612 C CA . LEU A 1 79 ? 5.977 -8.439 -1.131 1.00 94.81 79 LEU A CA 1
ATOM 613 C C . LEU A 1 79 ? 5.662 -9.807 -1.748 1.00 94.81 79 LEU A C 1
ATOM 615 O O . LEU A 1 79 ? 4.534 -10.283 -1.623 1.00 94.81 79 LEU A O 1
ATOM 619 N N . ASN A 1 80 ? 6.655 -10.479 -2.340 1.00 93.44 80 ASN A N 1
ATOM 620 C CA . ASN A 1 80 ? 6.484 -11.831 -2.880 1.00 93.44 80 ASN A CA 1
ATOM 621 C C . ASN A 1 80 ? 6.051 -12.831 -1.796 1.00 93.44 80 ASN A C 1
ATOM 623 O O . ASN A 1 80 ? 5.130 -13.622 -2.004 1.00 93.44 80 ASN A O 1
ATOM 627 N N . GLN A 1 81 ? 6.675 -12.778 -0.616 1.00 91.75 81 GLN A N 1
ATOM 628 C CA . GLN A 1 81 ? 6.322 -13.643 0.509 1.00 91.75 81 GLN A CA 1
ATOM 629 C C . GLN A 1 81 ? 4.896 -13.384 1.016 1.00 91.75 81 GLN A C 1
ATOM 631 O O . GLN A 1 81 ? 4.175 -14.339 1.320 1.00 91.75 81 GLN A O 1
ATOM 636 N N . LEU A 1 82 ? 4.491 -12.115 1.113 1.00 91.56 82 LEU A N 1
ATOM 637 C CA . LEU A 1 82 ? 3.169 -11.700 1.587 1.00 91.56 82 LEU A CA 1
ATOM 638 C C . LEU A 1 82 ? 2.053 -12.019 0.583 1.00 91.56 82 LEU A C 1
ATOM 640 O O . LEU A 1 82 ? 0.946 -12.367 0.996 1.00 91.56 82 LEU A O 1
ATOM 644 N N . ALA A 1 83 ? 2.338 -11.935 -0.718 1.00 92.00 83 ALA A N 1
ATOM 645 C CA . ALA A 1 83 ? 1.398 -12.271 -1.787 1.00 92.00 83 ALA A CA 1
ATOM 646 C C . ALA A 1 83 ? 1.236 -13.791 -2.004 1.00 92.00 83 ALA A C 1
ATOM 648 O O . ALA A 1 83 ? 0.242 -14.234 -2.594 1.00 92.00 83 ALA A O 1
ATOM 649 N N . ALA A 1 84 ? 2.181 -14.602 -1.517 1.00 89.00 84 ALA A N 1
ATOM 650 C CA . ALA A 1 84 ? 2.144 -16.051 -1.660 1.00 89.00 84 ALA A CA 1
ATOM 651 C C . ALA A 1 84 ? 0.949 -16.685 -0.918 1.00 89.00 84 ALA A C 1
ATOM 653 O O . ALA A 1 84 ? 0.640 -16.362 0.232 1.00 89.00 84 ALA A O 1
ATOM 654 N N . GLY A 1 85 ? 0.282 -17.638 -1.577 1.00 76.12 85 GLY A N 1
ATOM 655 C CA . GLY A 1 85 ? -0.773 -18.459 -0.969 1.00 76.12 85 GLY A CA 1
ATOM 656 C C . GLY A 1 85 ? -2.127 -17.765 -0.749 1.00 76.12 85 GLY A C 1
ATOM 657 O O . GLY A 1 85 ? -2.980 -18.331 -0.073 1.00 76.12 85 GLY A O 1
ATOM 658 N N . GLY A 1 86 ? -2.344 -16.554 -1.278 1.00 73.69 86 GLY A N 1
ATOM 659 C CA . GLY A 1 86 ? -3.665 -15.903 -1.388 1.00 73.69 86 GLY A CA 1
ATOM 660 C C . GLY A 1 86 ? -4.333 -15.434 -0.085 1.00 73.69 86 GLY A C 1
ATOM 661 O O . GLY A 1 86 ? -5.363 -14.770 -0.128 1.00 73.69 86 GLY A O 1
ATOM 662 N N . CYS A 1 87 ? -3.785 -15.756 1.091 1.00 79.00 87 CYS A N 1
ATOM 663 C CA . CYS A 1 87 ? -4.347 -15.357 2.389 1.00 79.00 87 CYS A CA 1
ATOM 664 C C . CYS A 1 87 ? -3.318 -14.746 3.353 1.00 79.00 87 CYS A C 1
ATOM 666 O O . CYS A 1 87 ? -3.579 -14.644 4.557 1.00 79.00 87 CYS A O 1
ATOM 668 N N . MET A 1 88 ? -2.156 -14.335 2.831 1.00 83.88 88 MET A N 1
ATOM 669 C CA . MET A 1 88 ? -1.009 -13.858 3.613 1.00 83.88 88 MET A CA 1
ATOM 670 C C . MET A 1 88 ? -0.582 -14.861 4.701 1.00 83.88 88 MET A C 1
ATOM 672 O O . MET A 1 88 ? -0.349 -14.491 5.855 1.00 83.88 88 MET A O 1
ATOM 676 N N . GLY A 1 89 ? -0.506 -16.154 4.360 1.00 77.50 89 GLY A N 1
ATOM 677 C CA . GLY A 1 89 ? -0.139 -17.220 5.307 1.00 77.50 89 GLY A CA 1
ATOM 678 C C . GLY A 1 89 ? 1.246 -17.022 5.938 1.00 77.50 89 GLY A C 1
ATOM 679 O O . GLY A 1 89 ? 1.458 -17.371 7.098 1.00 77.50 89 GLY A O 1
ATOM 680 N N . ASN A 1 90 ? 2.147 -16.366 5.204 1.00 81.19 90 ASN A N 1
ATOM 681 C CA . ASN A 1 90 ? 3.518 -16.082 5.624 1.00 81.19 90 ASN A CA 1
ATOM 682 C C . ASN A 1 90 ? 3.682 -14.764 6.399 1.00 81.19 90 ASN A C 1
ATOM 684 O O . ASN A 1 90 ? 4.813 -14.400 6.714 1.00 81.19 90 ASN A O 1
ATOM 688 N N . PHE A 1 91 ? 2.591 -14.048 6.691 1.00 86.50 91 PHE A N 1
ATOM 689 C CA . PHE A 1 91 ? 2.632 -12.769 7.399 1.00 86.50 91 PHE A CA 1
ATOM 690 C C . PHE A 1 91 ? 3.194 -12.906 8.823 1.00 86.50 91 PHE A C 1
ATOM 692 O O . PHE A 1 91 ? 2.630 -13.620 9.671 1.00 86.50 91 PHE A O 1
ATOM 699 N N . ARG A 1 92 ? 4.264 -12.149 9.099 1.00 86.50 92 ARG A N 1
ATOM 700 C CA . ARG A 1 92 ? 4.938 -12.024 10.396 1.00 86.50 92 ARG A CA 1
ATOM 701 C C . ARG A 1 92 ? 4.990 -10.558 10.822 1.00 86.50 92 ARG A C 1
ATOM 703 O O . ARG A 1 92 ? 5.886 -9.812 10.446 1.00 86.50 92 ARG A O 1
ATOM 710 N N . TRP A 1 93 ? 4.036 -10.182 11.668 1.00 85.56 93 TRP A N 1
ATOM 711 C CA . TRP A 1 93 ? 3.753 -8.800 12.069 1.00 85.56 93 TRP A CA 1
ATOM 712 C C . TRP A 1 93 ? 4.969 -7.939 12.461 1.00 85.56 93 TRP A C 1
ATOM 714 O O . TRP A 1 93 ? 4.989 -6.771 12.093 1.00 85.56 93 TRP A O 1
ATOM 724 N N . ASP A 1 94 ? 5.956 -8.497 13.162 1.00 81.00 94 ASP A N 1
ATOM 725 C CA . ASP A 1 94 ? 7.187 -7.862 13.665 1.00 81.00 94 ASP A CA 1
ATOM 726 C C . ASP A 1 94 ? 8.463 -8.339 12.944 1.00 81.00 94 ASP A C 1
ATOM 728 O O . ASP A 1 94 ? 9.562 -7.813 13.149 1.00 81.00 94 ASP A O 1
ATOM 732 N N . GLY A 1 95 ? 8.319 -9.382 12.127 1.00 66.69 95 GLY A N 1
ATOM 733 C CA . GLY A 1 95 ? 9.419 -10.224 11.680 1.00 66.69 95 GLY A CA 1
ATOM 734 C C . GLY A 1 95 ? 10.015 -9.822 10.344 1.00 66.69 95 GLY A C 1
ATOM 735 O O . GLY A 1 95 ? 11.200 -10.072 10.152 1.00 66.69 95 GLY A O 1
ATOM 736 N N . GLY A 1 96 ? 9.240 -9.205 9.446 1.00 65.31 96 GLY A N 1
ATOM 737 C CA . GLY A 1 96 ? 9.732 -8.870 8.107 1.00 65.31 96 GLY A CA 1
ATOM 738 C C . GLY A 1 96 ? 10.246 -10.091 7.325 1.00 65.31 96 GLY A C 1
ATOM 739 O O . GLY A 1 96 ? 10.301 -11.218 7.825 1.00 65.31 96 GLY A O 1
ATOM 740 N N . ALA A 1 97 ? 10.795 -9.856 6.136 1.00 58.94 97 ALA A N 1
ATOM 741 C CA . ALA A 1 97 ? 11.746 -10.782 5.511 1.00 58.94 97 ALA A CA 1
ATOM 742 C C . ALA A 1 97 ? 13.172 -10.575 6.079 1.00 58.94 97 ALA A C 1
ATOM 744 O O . ALA A 1 97 ? 14.139 -10.493 5.315 1.00 58.94 97 ALA A O 1
ATOM 745 N N . LYS A 1 98 ? 13.305 -10.372 7.405 1.00 60.41 98 LYS A N 1
ATOM 746 C CA . LYS A 1 98 ? 14.560 -9.930 8.040 1.00 60.41 98 LYS A CA 1
ATOM 747 C C . LYS A 1 98 ? 15.706 -10.883 7.696 1.00 60.41 98 LYS A C 1
ATOM 749 O O . LYS A 1 98 ? 15.661 -12.073 8.012 1.00 60.41 98 LYS A O 1
ATOM 754 N N . ARG A 1 99 ? 16.749 -10.346 7.058 1.00 61.06 99 ARG A N 1
ATOM 755 C CA . ARG A 1 99 ? 18.067 -10.983 6.999 1.00 61.06 99 ARG A CA 1
ATOM 756 C C . ARG A 1 99 ? 18.918 -10.499 8.177 1.00 61.06 99 ARG A C 1
ATOM 758 O O . ARG A 1 99 ? 18.633 -9.454 8.750 1.00 61.06 99 ARG A O 1
ATOM 765 N N . LYS A 1 100 ? 19.979 -11.238 8.513 1.00 62.03 100 LYS A N 1
ATOM 766 C CA . LYS A 1 100 ? 20.939 -10.843 9.563 1.00 62.03 100 LYS A CA 1
ATOM 767 C C . LYS A 1 100 ? 21.708 -9.552 9.237 1.00 62.03 100 LYS A C 1
ATOM 769 O O . LYS A 1 100 ? 22.232 -8.941 10.154 1.00 62.03 100 LYS A O 1
ATOM 774 N N . ASP A 1 101 ? 21.802 -9.183 7.961 1.00 64.81 101 ASP A N 1
ATOM 775 C CA . ASP A 1 101 ? 22.500 -7.995 7.447 1.00 64.81 101 ASP A CA 1
ATOM 776 C C . ASP A 1 101 ? 21.624 -6.738 7.354 1.00 64.81 101 ASP A C 1
ATOM 778 O O . ASP A 1 101 ? 22.137 -5.671 7.034 1.00 64.81 101 ASP A O 1
ATOM 782 N N . LEU A 1 102 ? 20.318 -6.851 7.603 1.00 68.06 102 LEU A N 1
ATOM 783 C CA . LEU A 1 102 ? 19.413 -5.706 7.565 1.00 68.06 102 LEU A CA 1
ATOM 784 C C . LEU A 1 102 ? 19.370 -5.028 8.932 1.00 68.06 102 LEU A C 1
ATOM 786 O O . LEU A 1 102 ? 19.250 -5.699 9.958 1.00 68.06 102 LEU A O 1
ATOM 790 N N . ASP A 1 103 ? 19.466 -3.702 8.930 1.00 69.31 103 ASP A N 1
ATOM 791 C CA . ASP A 1 103 ? 19.375 -2.899 10.143 1.00 69.31 103 ASP A CA 1
ATOM 792 C C . ASP A 1 103 ? 17.923 -2.772 10.649 1.00 69.31 103 ASP A C 1
ATOM 794 O O . ASP A 1 103 ? 16.949 -3.171 9.998 1.00 69.31 103 ASP A O 1
ATOM 798 N N . ASP A 1 104 ? 17.773 -2.184 11.837 1.00 67.75 104 ASP A N 1
ATOM 799 C CA . ASP A 1 104 ? 16.470 -1.932 12.461 1.00 67.75 104 ASP A CA 1
ATOM 800 C C . ASP A 1 104 ? 15.619 -0.883 11.714 1.00 67.75 104 ASP A C 1
ATOM 802 O O . ASP A 1 104 ? 14.479 -0.636 12.112 1.00 67.75 104 ASP A O 1
ATOM 806 N N . SER A 1 105 ? 16.131 -0.273 10.634 1.00 74.81 105 SER A N 1
ATOM 807 C CA . SER A 1 105 ? 15.380 0.683 9.808 1.00 74.81 105 SER A CA 1
ATOM 808 C C . SER A 1 105 ? 14.443 -0.003 8.809 1.00 74.81 105 SER A C 1
ATOM 810 O O . SER A 1 105 ? 13.535 0.632 8.263 1.00 74.81 105 SER A O 1
ATOM 812 N N . CYS A 1 106 ? 14.615 -1.310 8.585 1.00 84.25 106 CYS A N 1
ATOM 813 C CA . CYS A 1 106 ? 13.751 -2.065 7.689 1.00 84.25 106 CYS A CA 1
ATOM 814 C C . CYS A 1 106 ? 12.314 -2.159 8.232 1.00 84.25 106 CYS A C 1
ATOM 816 O O . CYS A 1 106 ? 12.101 -2.579 9.376 1.00 84.25 106 CYS A O 1
ATOM 818 N N . PRO A 1 107 ? 11.298 -1.842 7.408 1.00 90.38 107 PRO A N 1
ATOM 819 C CA . PRO A 1 107 ? 9.913 -1.885 7.845 1.00 90.38 107 PRO A CA 1
ATOM 820 C C . PRO A 1 107 ? 9.487 -3.325 8.135 1.00 90.38 107 PRO A C 1
ATOM 822 O O . PRO A 1 107 ? 9.863 -4.265 7.431 1.00 90.38 107 PRO A O 1
ATOM 825 N N . THR A 1 108 ? 8.654 -3.497 9.156 1.00 91.69 108 THR A N 1
ATOM 826 C CA . THR A 1 108 ? 8.010 -4.782 9.452 1.00 91.69 108 THR A CA 1
ATOM 827 C C . THR A 1 108 ? 6.983 -5.145 8.378 1.00 91.69 108 THR A C 1
ATOM 829 O O . THR A 1 108 ? 6.504 -4.268 7.658 1.00 91.69 108 THR A O 1
ATOM 832 N N . ASP A 1 109 ? 6.558 -6.414 8.308 1.00 92.62 109 ASP A N 1
ATOM 833 C CA . ASP A 1 109 ? 5.459 -6.802 7.408 1.00 92.62 109 ASP A CA 1
ATOM 834 C C . ASP A 1 109 ? 4.197 -5.964 7.674 1.00 92.62 109 ASP A C 1
ATOM 836 O O . ASP A 1 109 ? 3.446 -5.663 6.748 1.00 92.62 109 ASP A O 1
ATOM 840 N N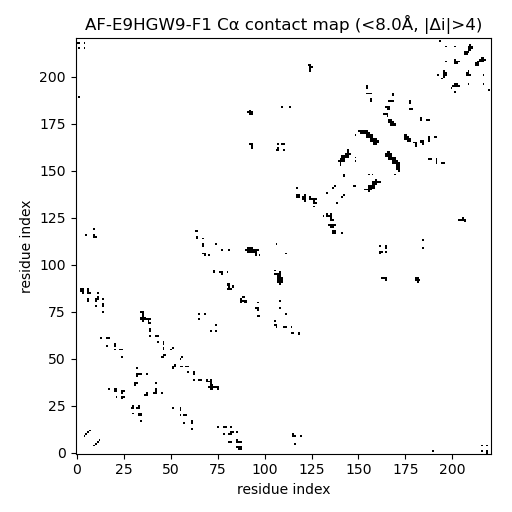 . SER A 1 110 ? 3.956 -5.569 8.934 1.00 94.19 110 SER A N 1
ATOM 841 C CA . SER A 1 110 ? 2.819 -4.711 9.287 1.00 94.19 110 SER A CA 1
ATOM 842 C C . SER A 1 110 ? 2.921 -3.336 8.631 1.00 94.19 110 SER A C 1
ATOM 844 O O . SER A 1 110 ? 1.941 -2.870 8.053 1.00 94.19 110 SER A O 1
ATOM 846 N N . ALA A 1 111 ? 4.105 -2.723 8.677 1.00 93.94 111 ALA A N 1
ATOM 847 C CA . ALA A 1 111 ? 4.363 -1.430 8.053 1.00 93.94 111 ALA A CA 1
ATOM 848 C C . ALA A 1 111 ? 4.304 -1.519 6.517 1.00 93.94 111 ALA A C 1
ATOM 850 O O . ALA A 1 111 ? 3.686 -0.667 5.880 1.00 93.94 111 ALA A O 1
ATOM 851 N N . VAL A 1 112 ? 4.861 -2.583 5.920 1.00 95.19 112 VAL A N 1
ATOM 852 C CA . VAL A 1 112 ? 4.775 -2.836 4.469 1.00 95.19 112 VAL A CA 1
ATOM 853 C C . VAL A 1 112 ? 3.320 -2.987 4.027 1.00 95.19 112 VAL A C 1
ATOM 855 O O . VAL A 1 112 ? 2.900 -2.333 3.073 1.00 95.19 112 VAL A O 1
ATOM 858 N N . ILE A 1 113 ? 2.521 -3.789 4.737 1.00 95.81 113 ILE A N 1
ATOM 859 C CA . ILE A 1 113 ? 1.096 -3.961 4.427 1.00 95.81 113 ILE A CA 1
ATOM 860 C C . ILE A 1 113 ? 0.328 -2.653 4.590 1.00 95.81 113 ILE A C 1
ATOM 862 O O . ILE A 1 113 ? -0.456 -2.315 3.703 1.00 95.81 113 ILE A O 1
ATOM 866 N N . MET A 1 114 ? 0.538 -1.914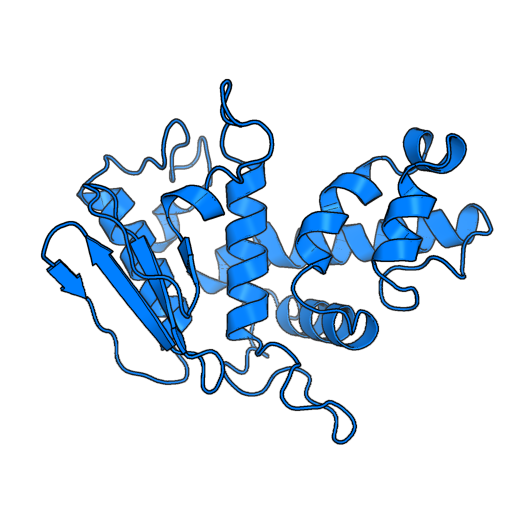 5.685 1.00 97.06 114 MET A N 1
ATOM 867 C CA . MET A 1 114 ? -0.148 -0.637 5.883 1.00 97.06 114 MET A CA 1
ATOM 868 C C . MET A 1 114 ? 0.189 0.363 4.788 1.00 97.06 114 MET A C 1
ATOM 870 O O . MET A 1 114 ? -0.713 1.026 4.281 1.00 97.06 114 MET A O 1
ATOM 874 N N . HIS A 1 115 ? 1.457 0.439 4.383 1.00 97.31 115 HIS A N 1
ATOM 875 C CA . HIS A 1 115 ? 1.876 1.299 3.283 1.00 97.31 115 HIS A CA 1
ATOM 876 C C . HIS A 1 115 ? 1.233 0.883 1.958 1.00 97.31 115 HIS A C 1
ATOM 878 O O . HIS A 1 115 ? 0.707 1.736 1.246 1.00 97.31 115 HIS A O 1
ATOM 884 N N . CYS A 1 116 ? 1.208 -0.415 1.641 1.00 97.94 116 CYS A N 1
ATOM 885 C CA . CYS A 1 116 ? 0.576 -0.917 0.417 1.00 97.94 116 CYS A CA 1
ATOM 886 C C . CYS A 1 116 ? -0.932 -0.651 0.402 1.00 97.94 116 CYS A C 1
ATOM 888 O O . CYS A 1 116 ? -1.471 -0.216 -0.613 1.00 97.94 116 CYS A O 1
ATOM 890 N N . LEU A 1 117 ? -1.612 -0.877 1.528 1.00 97.88 117 LEU A N 1
ATOM 891 C CA . LEU A 1 117 ? -3.035 -0.589 1.669 1.00 97.88 117 LEU A CA 1
ATOM 892 C C . LEU A 1 117 ? -3.316 0.905 1.499 1.00 97.88 117 LEU A C 1
ATOM 894 O O . LEU A 1 117 ? -4.203 1.268 0.734 1.00 97.88 117 LEU A O 1
ATOM 898 N N . ALA A 1 118 ? -2.569 1.761 2.197 1.00 97.75 118 ALA A N 1
ATOM 899 C CA . ALA A 1 118 ? -2.746 3.204 2.121 1.00 97.75 118 ALA A CA 1
ATOM 900 C C . ALA A 1 118 ? -2.496 3.718 0.698 1.00 97.75 118 ALA A C 1
ATOM 902 O O . ALA A 1 118 ? -3.329 4.442 0.165 1.00 97.75 118 ALA A O 1
ATOM 903 N N . THR A 1 119 ? -1.426 3.248 0.052 1.00 97.75 119 THR A N 1
ATOM 904 C CA . THR A 1 119 ? -1.089 3.598 -1.335 1.00 97.75 119 THR A CA 1
ATOM 905 C C . THR A 1 119 ? -2.167 3.135 -2.316 1.00 97.75 119 THR A C 1
ATOM 907 O O . THR A 1 119 ? -2.562 3.883 -3.207 1.00 97.75 119 THR A O 1
ATOM 910 N N . TYR A 1 120 ? -2.706 1.927 -2.127 1.00 97.38 120 TYR A N 1
ATOM 911 C CA . TYR A 1 120 ? -3.847 1.463 -2.909 1.00 97.38 120 TYR A CA 1
ATOM 912 C C . TYR A 1 120 ? -5.059 2.373 -2.715 1.00 97.38 120 TYR A C 1
ATOM 914 O O . TYR A 1 120 ? -5.594 2.875 -3.695 1.00 97.38 120 TYR A O 1
ATOM 922 N N . LEU A 1 121 ? -5.460 2.664 -1.478 1.00 96.38 121 LEU A N 1
ATOM 923 C CA . LEU A 1 121 ? -6.603 3.540 -1.207 1.00 96.38 121 LEU A CA 1
ATOM 924 C C . LEU A 1 121 ? -6.385 4.966 -1.732 1.00 96.38 121 LEU A C 1
ATOM 926 O O . LEU A 1 121 ? -7.335 5.583 -2.207 1.00 96.38 121 LEU A O 1
ATOM 930 N N . ASP A 1 122 ? -5.148 5.464 -1.716 1.00 95.75 122 ASP A N 1
ATOM 931 C CA . ASP A 1 122 ? -4.781 6.741 -2.327 1.00 95.75 122 ASP A CA 1
ATOM 932 C C . ASP A 1 122 ? -5.058 6.761 -3.835 1.00 95.75 122 ASP A C 1
ATOM 934 O O . ASP A 1 122 ? -5.575 7.754 -4.335 1.00 95.75 122 ASP A O 1
ATOM 938 N N . SER A 1 123 ? -4.780 5.661 -4.543 1.00 93.62 123 SER A N 1
ATOM 939 C CA . SER A 1 123 ? -5.064 5.534 -5.983 1.00 93.62 123 SER A CA 1
ATOM 940 C C . SER A 1 123 ? -6.559 5.437 -6.312 1.00 93.62 123 SER A C 1
ATOM 942 O O . SER A 1 123 ? -6.971 5.763 -7.421 1.00 93.62 123 SER A O 1
ATOM 944 N N . GLN A 1 124 ? -7.376 4.971 -5.362 1.00 93.00 124 GLN A N 1
ATOM 945 C CA . GLN A 1 124 ? -8.814 4.779 -5.569 1.00 93.00 124 GLN A CA 1
ATOM 946 C C . GLN A 1 124 ? -9.625 6.044 -5.271 1.00 93.00 124 GLN A C 1
ATOM 948 O O . GLN A 1 124 ? -10.748 6.191 -5.754 1.00 93.00 124 GLN A O 1
ATOM 953 N N . LEU A 1 125 ? -9.095 6.952 -4.450 1.00 90.62 125 LEU A N 1
ATOM 954 C CA . LEU A 1 125 ? -9.786 8.176 -4.062 1.00 90.62 125 LEU A CA 1
ATOM 955 C C . LEU A 1 125 ? -9.463 9.327 -5.029 1.00 90.62 125 LEU A C 1
ATOM 957 O O . LEU A 1 125 ? -8.327 9.455 -5.480 1.00 90.62 125 LEU A O 1
ATOM 961 N N . PRO A 1 126 ? -10.425 10.226 -5.308 1.00 86.25 126 PRO A N 1
ATOM 962 C CA . PRO A 1 126 ? -10.150 11.426 -6.089 1.00 86.25 126 PRO A CA 1
ATOM 963 C C . PRO A 1 126 ? -9.067 12.288 -5.431 1.00 86.25 126 PRO A C 1
ATOM 965 O O . PRO A 1 126 ? -9.134 12.555 -4.227 1.00 86.25 126 PRO A O 1
ATOM 968 N N . ALA A 1 127 ? -8.111 12.763 -6.230 1.00 84.50 127 ALA A N 1
ATOM 969 C CA . ALA A 1 127 ? -7.116 13.730 -5.781 1.00 84.50 127 ALA A CA 1
ATOM 970 C C . ALA A 1 127 ? -7.778 15.043 -5.330 1.00 84.50 127 ALA A C 1
ATOM 972 O O . ALA A 1 127 ? -8.857 15.418 -5.805 1.00 84.50 127 ALA A O 1
ATOM 973 N N . PHE A 1 128 ? -7.119 15.767 -4.426 1.00 79.75 128 PHE A N 1
ATOM 974 C CA . PHE A 1 128 ? -7.583 17.092 -4.029 1.00 79.75 128 PHE A CA 1
ATOM 975 C C . PHE A 1 128 ? -7.352 18.097 -5.151 1.00 79.75 128 PHE A C 1
ATOM 977 O O . PHE A 1 128 ? -6.257 18.185 -5.704 1.00 79.75 128 PHE A O 1
ATOM 984 N N . THR A 1 129 ? -8.365 18.909 -5.439 1.00 80.19 129 THR A N 1
ATOM 985 C CA . THR A 1 129 ? -8.269 19.976 -6.441 1.00 80.19 129 THR A CA 1
ATOM 986 C C . THR A 1 129 ? -7.341 21.107 -6.001 1.00 80.19 129 THR A C 1
ATOM 988 O O . THR A 1 129 ? -6.728 21.752 -6.841 1.00 80.19 129 THR A O 1
ATOM 991 N N . ASP A 1 130 ? -7.241 21.360 -4.693 1.00 81.31 130 ASP A N 1
ATOM 992 C CA . ASP A 1 130 ? -6.433 22.431 -4.098 1.00 81.31 130 ASP A CA 1
ATOM 993 C C . ASP A 1 130 ? -5.027 21.974 -3.678 1.00 81.31 130 ASP A C 1
ATOM 995 O O . ASP A 1 130 ? -4.142 22.806 -3.484 1.00 81.31 130 ASP A O 1
ATOM 999 N N . ARG A 1 131 ? -4.812 20.662 -3.508 1.00 78.62 131 ARG A N 1
ATOM 1000 C CA . ARG A 1 131 ? -3.551 20.074 -3.021 1.00 78.62 131 ARG A CA 1
ATOM 1001 C C . ARG A 1 131 ? -3.229 18.765 -3.750 1.00 78.62 131 ARG A C 1
ATOM 1003 O O . ARG A 1 131 ? -3.326 17.701 -3.136 1.00 78.62 131 ARG A O 1
ATOM 1010 N N . PRO A 1 132 ? -2.838 18.823 -5.033 1.00 75.69 132 PRO A N 1
ATOM 1011 C CA . PRO A 1 132 ? -2.600 17.627 -5.843 1.00 75.69 132 PRO A CA 1
ATOM 1012 C C . PRO A 1 132 ? -1.507 16.710 -5.271 1.00 75.69 132 PRO A C 1
ATOM 1014 O O . PRO A 1 132 ? -1.591 15.497 -5.430 1.00 75.69 132 PRO A O 1
ATOM 1017 N N . ASP A 1 133 ? -0.537 17.260 -4.533 1.00 78.19 133 ASP A N 1
ATOM 1018 C CA . ASP A 1 133 ? 0.543 16.482 -3.906 1.00 78.19 133 ASP A CA 1
ATOM 1019 C C . ASP A 1 133 ? 0.090 15.689 -2.668 1.00 78.19 133 ASP A C 1
ATOM 1021 O O . ASP A 1 133 ? 0.792 14.791 -2.192 1.00 78.19 133 ASP A O 1
ATOM 1025 N N . ARG A 1 134 ? -1.078 16.016 -2.096 1.00 83.69 134 ARG A N 1
ATOM 1026 C CA . ARG A 1 134 ? -1.568 15.357 -0.885 1.00 83.69 134 ARG A CA 1
ATOM 1027 C C . ARG A 1 134 ? -2.279 14.061 -1.253 1.00 83.69 134 ARG A C 1
ATOM 1029 O O . ARG A 1 134 ? -3.327 14.058 -1.892 1.00 83.69 134 ARG A O 1
ATOM 1036 N N . ARG A 1 135 ? -1.753 12.956 -0.733 1.00 91.25 135 ARG A N 1
ATOM 1037 C CA . ARG A 1 135 ? -2.364 11.629 -0.831 1.00 91.25 135 ARG A CA 1
ATOM 1038 C C . ARG A 1 135 ? -3.747 11.594 -0.155 1.00 91.25 135 ARG A C 1
ATOM 1040 O O . ARG A 1 135 ? -3.833 11.946 1.026 1.00 91.25 135 ARG A O 1
ATOM 1047 N N . PRO A 1 136 ? -4.830 11.241 -0.870 1.00 92.56 136 PRO A N 1
ATOM 1048 C CA . PRO A 1 136 ? -6.199 11.442 -0.393 1.00 92.56 136 PRO A CA 1
ATOM 1049 C C . PRO A 1 136 ? -6.603 10.540 0.775 1.00 92.56 136 PRO A C 1
ATOM 1051 O O . PRO A 1 136 ? -7.308 11.008 1.669 1.00 92.56 136 PRO A O 1
ATOM 1054 N N . PHE A 1 137 ? -6.154 9.288 0.814 1.00 95.31 137 PHE A N 1
ATOM 1055 C CA . PHE A 1 137 ? -6.331 8.404 1.960 1.00 95.31 137 PHE A CA 1
ATOM 1056 C C . PHE A 1 137 ? -5.305 8.724 3.048 1.00 95.31 137 PHE A C 1
ATOM 1058 O O . PHE A 1 137 ? -5.678 9.086 4.165 1.00 95.31 137 PHE A O 1
ATOM 1065 N N . THR A 1 138 ? -4.014 8.640 2.713 1.00 94.75 138 THR A N 1
ATOM 1066 C CA . THR A 1 138 ? -2.916 8.795 3.677 1.00 94.75 138 THR A CA 1
ATOM 1067 C C . THR A 1 138 ? -3.010 10.132 4.404 1.00 94.75 138 THR A C 1
ATOM 1069 O O . THR A 1 138 ? -2.924 10.181 5.622 1.00 94.75 138 THR A O 1
ATOM 1072 N N . GLY A 1 139 ? -3.274 11.220 3.682 1.00 91.62 139 GLY A N 1
ATOM 1073 C CA . GLY A 1 139 ? -3.349 12.553 4.262 1.00 91.62 139 GLY A CA 1
ATOM 1074 C C . GLY A 1 139 ? -4.587 12.816 5.122 1.00 91.62 139 GLY A C 1
ATOM 1075 O O . GLY A 1 139 ? -4.589 13.826 5.820 1.00 91.62 139 GLY A O 1
ATOM 1076 N N . GLN A 1 140 ? -5.636 11.989 5.065 1.00 92.19 140 GLN A N 1
ATOM 1077 C CA . GLN A 1 140 ? -6.894 12.219 5.798 1.00 92.19 140 GLN A CA 1
ATOM 1078 C C . GLN A 1 140 ? -7.190 11.187 6.878 1.00 92.19 140 GLN A C 1
ATOM 1080 O O . GLN A 1 140 ? -7.896 11.518 7.825 1.00 92.19 140 GLN A O 1
ATOM 1085 N N . TYR A 1 141 ? -6.704 9.957 6.718 1.00 95.38 141 TYR A N 1
ATOM 1086 C CA . TYR A 1 141 ? -7.109 8.820 7.545 1.00 95.38 141 TYR A CA 1
ATOM 1087 C C . TYR A 1 141 ? -5.927 8.103 8.204 1.00 95.38 141 TYR A C 1
ATOM 1089 O O . TYR A 1 141 ? -6.161 7.212 9.017 1.00 95.38 141 TYR A O 1
ATOM 1097 N N . LEU A 1 142 ? -4.678 8.467 7.885 1.00 96.56 142 LEU A N 1
ATOM 1098 C CA . LEU A 1 142 ? -3.480 7.861 8.464 1.00 96.56 142 LEU A CA 1
ATOM 1099 C C . LEU A 1 142 ? -2.600 8.926 9.127 1.00 96.56 142 LEU A C 1
ATOM 1101 O O . LEU A 1 142 ? -2.228 9.915 8.506 1.00 96.56 142 LEU A O 1
ATOM 1105 N N . VAL A 1 143 ? -2.231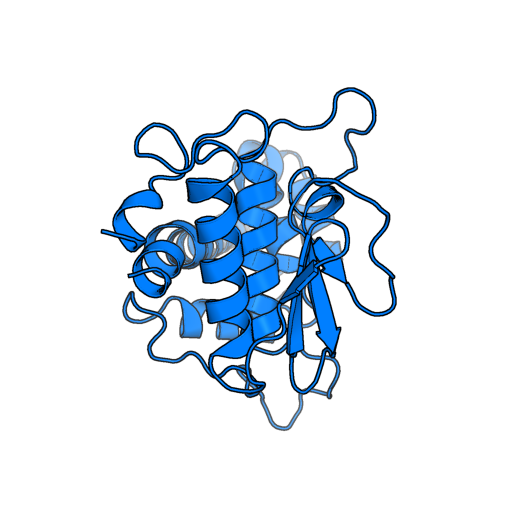 8.696 10.383 1.00 96.12 143 VAL A N 1
ATOM 1106 C CA . VAL A 1 143 ? -1.284 9.529 11.135 1.00 96.12 143 VAL A CA 1
ATOM 1107 C C . VAL A 1 143 ? -0.087 8.666 11.499 1.00 96.12 143 VAL A C 1
ATOM 1109 O O . VAL A 1 143 ? -0.263 7.590 12.076 1.00 96.12 143 VAL A O 1
ATOM 1112 N N . LYS A 1 144 ? 1.122 9.113 11.149 1.00 93.88 144 LYS A N 1
ATOM 1113 C CA . LYS A 1 144 ? 2.364 8.369 11.399 1.00 93.88 144 LYS A CA 1
ATOM 1114 C C . LYS A 1 144 ? 3.111 8.935 12.601 1.00 93.88 144 LYS A C 1
ATOM 1116 O O . LYS A 1 144 ? 3.163 10.147 12.778 1.00 93.88 144 LYS A O 1
ATOM 1121 N N . CYS A 1 145 ? 3.729 8.079 13.409 1.00 89.25 145 CYS A N 1
ATOM 1122 C CA . CYS A 1 145 ? 4.589 8.520 14.509 1.00 89.25 145 CYS A CA 1
ATOM 1123 C C . CYS A 1 145 ? 5.772 9.349 13.954 1.00 89.25 145 CYS A C 1
ATOM 1125 O O . CYS A 1 145 ? 6.365 8.929 12.957 1.00 89.25 145 CYS A O 1
ATOM 1127 N N . PRO A 1 146 ? 6.144 10.501 14.554 1.00 91.12 146 PRO A N 1
ATOM 1128 C CA . PRO A 1 146 ? 5.697 11.051 15.842 1.00 91.12 146 PRO A CA 1
ATOM 1129 C C . PRO A 1 146 ? 4.562 12.090 15.749 1.00 91.12 146 PRO A C 1
ATOM 1131 O O . PRO A 1 146 ? 4.325 12.830 16.708 1.00 91.12 146 PRO A O 1
ATOM 1134 N N . GLU A 1 147 ? 3.880 12.194 14.609 1.00 92.56 147 GLU A N 1
ATOM 1135 C CA . GLU A 1 147 ? 2.802 13.162 14.415 1.00 92.56 147 GLU A CA 1
ATOM 1136 C C . GLU A 1 147 ? 1.607 12.867 15.331 1.00 92.56 147 GLU A C 1
ATOM 1138 O O . GLU A 1 147 ? 1.308 11.721 15.677 1.00 92.56 147 GLU A O 1
ATOM 1143 N N . LYS A 1 148 ? 0.901 13.930 15.729 1.00 89.75 148 LYS A N 1
ATOM 1144 C CA . LYS A 1 148 ? -0.316 13.827 16.538 1.00 89.75 148 LYS A CA 1
ATOM 1145 C C . LYS A 1 148 ? -1.552 13.997 15.655 1.00 89.75 148 LYS A C 1
ATOM 1147 O O . LYS A 1 148 ? -1.537 14.856 14.770 1.00 89.75 148 LYS A O 1
ATOM 1152 N N . PRO A 1 149 ? -2.632 13.237 15.908 1.00 90.44 149 PRO A N 1
ATOM 1153 C CA . PRO A 1 149 ? -3.875 13.404 15.172 1.00 90.44 149 PRO A CA 1
ATOM 1154 C C . PRO A 1 149 ? -4.433 14.812 15.391 1.00 90.44 149 PRO A C 1
ATOM 1156 O O . PRO A 1 149 ? -4.504 15.299 16.521 1.00 90.44 149 PRO A O 1
ATOM 1159 N N . GLN A 1 150 ? -4.828 15.469 14.303 1.00 88.00 150 GLN A N 1
ATOM 1160 C CA . GLN A 1 150 ? -5.570 16.724 14.377 1.00 88.00 150 GLN A CA 1
ATOM 1161 C C . GLN A 1 150 ? -7.057 16.440 14.638 1.00 88.00 150 GLN A C 1
ATOM 1163 O O . GLN A 1 150 ? -7.550 15.390 14.217 1.00 88.00 150 GLN A O 1
ATOM 1168 N N . PRO A 1 151 ? -7.792 17.356 15.297 1.00 86.69 151 PRO A N 1
ATOM 1169 C CA . PRO A 1 151 ? -9.226 17.196 15.508 1.00 86.69 151 PRO A CA 1
ATOM 1170 C C . PRO A 1 151 ? -9.975 16.991 14.187 1.00 86.69 151 PRO A C 1
ATOM 1172 O O . PRO A 1 151 ? -9.882 17.808 13.272 1.00 86.69 151 PRO A O 1
ATOM 1175 N N . THR A 1 152 ? -10.726 15.896 14.091 1.00 88.88 152 THR A N 1
ATOM 1176 C CA . THR A 1 152 ? -11.537 15.547 12.921 1.00 88.88 152 THR A CA 1
ATOM 1177 C C . THR A 1 152 ? -12.716 14.674 13.339 1.00 88.88 152 THR A C 1
ATOM 1179 O O . THR A 1 152 ? -12.651 13.958 14.341 1.00 88.88 152 THR A O 1
ATOM 1182 N N . SER A 1 153 ? -13.802 14.734 12.571 1.00 88.56 153 SER A N 1
ATOM 1183 C CA . SER A 1 153 ? -14.940 13.823 12.717 1.00 88.56 153 SER A CA 1
ATOM 1184 C C . SER A 1 153 ? -14.684 12.454 12.082 1.00 88.56 153 SER A C 1
ATOM 1186 O O . SER A 1 153 ? -15.381 11.499 12.411 1.00 88.56 153 SER A O 1
ATOM 1188 N N . ASN A 1 154 ? -13.699 12.343 11.188 1.00 91.94 154 ASN A N 1
ATOM 1189 C CA . ASN A 1 154 ? -13.373 11.094 10.505 1.00 91.94 154 ASN A CA 1
ATOM 1190 C C . ASN A 1 154 ? -12.601 10.129 11.423 1.00 91.94 154 ASN A C 1
ATOM 1192 O O . ASN A 1 154 ? -11.849 10.574 12.291 1.00 91.94 154 ASN A O 1
ATOM 1196 N N . PRO A 1 155 ? -12.723 8.806 11.219 1.00 95.31 155 PRO A N 1
ATOM 1197 C CA . PRO A 1 155 ? -11.875 7.845 11.902 1.00 95.31 155 PRO A CA 1
ATOM 1198 C C . PRO A 1 155 ? -10.442 7.950 11.366 1.00 95.31 155 PRO A C 1
ATOM 1200 O O . PRO A 1 155 ? -10.223 8.028 10.160 1.00 95.31 155 PRO A O 1
ATOM 1203 N N . LEU A 1 156 ? -9.465 7.918 12.263 1.00 96.94 156 LEU A N 1
ATOM 1204 C CA . LEU A 1 156 ? -8.039 7.993 11.971 1.00 96.94 156 LEU A CA 1
ATOM 1205 C C . LEU A 1 156 ? -7.347 6.720 12.437 1.00 96.94 156 LEU A C 1
ATOM 1207 O O . LEU A 1 156 ? -7.451 6.350 13.606 1.00 96.94 156 LEU A O 1
ATOM 1211 N N . ILE A 1 157 ? -6.593 6.085 11.547 1.00 98.00 157 ILE A N 1
ATOM 1212 C CA . ILE A 1 157 ? -5.603 5.072 11.904 1.00 98.00 157 ILE A CA 1
ATOM 1213 C C . ILE A 1 157 ? -4.346 5.816 12.353 1.00 98.00 157 ILE A C 1
ATOM 1215 O O . ILE A 1 157 ? -3.782 6.606 11.599 1.00 98.00 157 ILE A O 1
ATOM 1219 N N . VAL A 1 158 ? -3.900 5.568 13.580 1.00 97.38 158 VAL A N 1
ATOM 1220 C CA . VAL A 1 158 ? -2.712 6.203 14.155 1.00 97.38 158 VAL A CA 1
ATOM 1221 C C . VAL A 1 158 ? -1.651 5.138 14.383 1.00 97.38 158 VAL A C 1
ATOM 1223 O O . VAL A 1 158 ? -1.854 4.216 15.173 1.00 97.38 158 VAL A O 1
ATOM 1226 N N . GLU A 1 159 ? -0.518 5.268 13.703 1.00 96.25 159 GLU A N 1
ATOM 1227 C CA . GLU A 1 159 ? 0.691 4.503 13.990 1.00 96.25 159 GLU A CA 1
ATOM 1228 C C . GLU A 1 159 ? 1.369 5.104 15.219 1.00 96.25 159 GLU A C 1
ATOM 1230 O O . GLU A 1 159 ? 1.855 6.232 15.198 1.00 96.25 159 GLU A O 1
ATOM 1235 N N . VAL A 1 160 ? 1.371 4.356 16.316 1.00 94.44 160 VAL A N 1
ATOM 1236 C CA . VAL A 1 160 ? 1.899 4.805 17.609 1.00 94.44 160 VAL A CA 1
ATOM 1237 C C . VAL A 1 160 ? 3.387 4.485 17.724 1.00 94.44 160 VAL A C 1
ATOM 1239 O O . VAL A 1 160 ? 4.153 5.252 18.304 1.00 94.44 160 VAL A O 1
ATOM 1242 N N . GLN A 1 161 ? 3.799 3.341 17.179 1.00 90.62 161 GLN A N 1
ATOM 1243 C CA . GLN A 1 161 ? 5.160 2.830 17.284 1.00 90.62 161 GLN A CA 1
ATOM 1244 C C . GLN A 1 161 ? 5.510 2.005 16.045 1.00 90.62 161 GLN A C 1
ATOM 1246 O O . GLN A 1 161 ? 4.677 1.243 15.558 1.00 90.62 161 GLN A O 1
ATOM 1251 N N . LEU A 1 162 ? 6.751 2.136 15.567 1.00 85.06 162 LEU A N 1
ATOM 1252 C CA . LEU A 1 162 ? 7.261 1.422 14.389 1.00 85.06 162 LEU A CA 1
ATOM 1253 C C . LEU A 1 162 ? 7.747 0.001 14.715 1.00 85.06 162 LEU A C 1
ATOM 1255 O O . LEU A 1 162 ? 7.496 -0.934 13.954 1.00 85.06 162 LEU A O 1
ATOM 1259 N N . ASN A 1 163 ? 8.443 -0.169 15.845 1.00 85.00 163 ASN A N 1
ATOM 1260 C CA . ASN A 1 163 ? 9.035 -1.444 16.248 1.00 85.00 163 ASN A CA 1
ATOM 1261 C C . ASN A 1 163 ? 8.969 -1.646 17.782 1.00 85.00 163 ASN A C 1
ATOM 1263 O O . ASN A 1 163 ? 9.571 -0.855 18.515 1.00 85.00 163 ASN A O 1
ATOM 1267 N N . PRO A 1 164 ? 8.255 -2.675 18.281 1.00 86.44 164 PRO A N 1
ATOM 1268 C CA . PRO A 1 164 ? 7.273 -3.468 17.539 1.00 86.44 164 PRO A CA 1
ATOM 1269 C C . PRO A 1 164 ? 6.120 -2.586 17.016 1.00 86.44 164 PRO A C 1
ATOM 1271 O O . PRO A 1 164 ? 5.785 -1.587 17.656 1.00 86.44 164 PRO A O 1
ATOM 1274 N N . PRO A 1 165 ? 5.509 -2.930 15.868 1.00 91.44 165 PRO A N 1
ATOM 1275 C CA . PRO A 1 165 ? 4.497 -2.089 15.247 1.00 91.44 165 PRO A CA 1
ATOM 1276 C C . PRO A 1 165 ? 3.221 -2.058 16.088 1.00 91.44 165 PRO A C 1
ATOM 1278 O O . PRO A 1 165 ? 2.693 -3.105 16.478 1.00 91.44 165 PRO A O 1
ATOM 1281 N N . HIS A 1 166 ? 2.719 -0.851 16.346 1.00 94.94 166 HIS A N 1
ATOM 1282 C CA . HIS A 1 166 ? 1.485 -0.622 17.095 1.00 94.94 166 HIS A CA 1
ATOM 1283 C C . HIS A 1 166 ? 0.636 0.455 16.433 1.00 94.94 166 HIS A C 1
ATOM 1285 O O . HIS A 1 166 ? 1.108 1.561 16.171 1.00 94.94 166 HIS A O 1
ATOM 1291 N N . TYR A 1 167 ? -0.634 0.130 16.223 1.00 97.38 167 TYR A N 1
ATOM 1292 C CA . TYR A 1 167 ? -1.641 0.985 15.625 1.00 97.38 167 TYR A CA 1
ATOM 1293 C C . TYR A 1 167 ? -2.861 1.065 16.538 1.00 97.38 167 TYR A C 1
ATOM 1295 O O . TYR A 1 167 ? -3.305 0.059 17.103 1.00 97.38 167 TYR A O 1
ATOM 1303 N N . LYS A 1 168 ? -3.449 2.254 16.618 1.00 96.88 168 LYS A N 1
ATOM 1304 C CA . LYS A 1 168 ? -4.738 2.498 17.270 1.00 96.88 168 LYS A CA 1
ATOM 1305 C C . LYS A 1 168 ? -5.678 3.241 16.329 1.00 96.88 168 LYS A C 1
ATOM 1307 O O . LYS A 1 168 ? -5.252 3.739 15.287 1.00 96.88 168 LYS A O 1
ATOM 1312 N N . LEU A 1 169 ? -6.949 3.316 16.702 1.00 97.25 169 LEU A N 1
ATOM 1313 C CA . LEU A 1 169 ? -7.944 4.096 15.978 1.00 97.25 169 LEU A CA 1
ATOM 1314 C C . LEU A 1 169 ? -8.406 5.271 16.840 1.00 97.25 169 LEU A C 1
ATOM 1316 O O . LEU A 1 169 ? -8.612 5.106 18.038 1.00 97.25 169 LEU A O 1
ATOM 1320 N N . VAL A 1 170 ? -8.584 6.442 16.243 1.00 95.88 170 VAL A N 1
ATOM 1321 C CA . VAL A 1 170 ? -9.097 7.640 16.924 1.00 95.88 170 VAL A CA 1
ATOM 1322 C C . VAL A 1 170 ? -10.265 8.195 16.121 1.00 95.88 170 VAL A C 1
ATOM 1324 O O . VAL A 1 170 ? -10.183 8.263 14.900 1.00 95.88 170 VAL A O 1
ATOM 1327 N N . MET A 1 171 ? -11.360 8.583 16.770 1.00 93.25 171 MET A N 1
ATOM 1328 C CA . MET A 1 171 ? -12.490 9.232 16.103 1.00 93.25 171 MET A CA 1
ATOM 1329 C C . MET A 1 171 ? -13.149 10.226 17.059 1.00 93.25 171 MET A C 1
ATOM 1331 O O . MET A 1 171 ? -13.791 9.833 18.032 1.00 93.25 171 MET A O 1
ATOM 1335 N N . GLY A 1 172 ? -12.993 11.522 16.784 1.00 88.25 172 GLY A N 1
ATOM 1336 C CA . GLY A 1 172 ? -13.394 12.566 17.724 1.00 88.25 172 GLY A CA 1
ATOM 1337 C C . GLY A 1 172 ? -12.659 12.416 19.068 1.00 88.25 172 GLY A C 1
ATOM 1338 O O . GLY A 1 172 ? -11.429 12.354 19.062 1.00 88.25 172 GLY A O 1
ATOM 1339 N N . PRO A 1 173 ? -13.370 12.371 20.212 1.00 87.38 173 PRO A N 1
ATOM 1340 C CA . PRO A 1 173 ? -12.758 12.167 21.526 1.00 87.38 173 PRO A CA 1
ATOM 1341 C C . PRO A 1 173 ? -12.435 10.696 21.831 1.00 87.38 173 PRO A C 1
ATOM 1343 O O . PRO A 1 173 ? -11.744 10.421 22.811 1.00 87.38 173 PRO A O 1
ATOM 1346 N N . ASP A 1 174 ? -12.945 9.757 21.031 1.00 91.19 174 ASP A N 1
ATOM 1347 C CA . ASP A 1 174 ? -12.820 8.333 21.314 1.00 91.19 174 ASP A CA 1
ATOM 1348 C C . ASP A 1 174 ? -11.487 7.791 20.793 1.00 91.19 174 ASP A C 1
ATOM 1350 O O . ASP A 1 174 ? -11.167 7.914 19.604 1.00 91.19 174 ASP A O 1
ATOM 1354 N N . GLU A 1 175 ? -10.750 7.103 21.662 1.00 93.75 175 GLU A N 1
ATOM 1355 C CA . GLU A 1 175 ? -9.615 6.272 21.276 1.00 93.75 175 GLU A CA 1
ATOM 1356 C C . GLU A 1 175 ? -9.984 4.791 21.400 1.00 93.75 175 GLU A C 1
ATOM 1358 O O . GLU A 1 175 ? -10.424 4.322 22.449 1.00 93.75 175 GLU A O 1
ATOM 1363 N N . TYR A 1 176 ? -9.770 4.035 20.328 1.00 94.81 176 TYR A N 1
ATOM 1364 C CA . TYR A 1 176 ? -9.964 2.593 20.290 1.00 94.81 176 TYR A CA 1
ATOM 1365 C C . TYR A 1 176 ? -8.590 1.926 20.202 1.00 94.81 176 TYR A C 1
ATOM 1367 O O . TYR A 1 176 ? -7.989 1.807 19.128 1.00 94.81 176 TYR A O 1
ATOM 1375 N N . GLU A 1 177 ? -8.078 1.503 21.355 1.00 94.50 177 GLU A N 1
ATOM 1376 C CA . GLU A 1 177 ? -6.819 0.774 21.450 1.00 94.50 177 GLU A CA 1
ATOM 1377 C C . GLU A 1 177 ? -7.072 -0.736 21.445 1.00 94.50 177 GLU A C 1
ATOM 1379 O O . GLU A 1 177 ? -7.774 -1.287 22.292 1.00 94.50 177 GLU A O 1
ATOM 1384 N N . LEU A 1 178 ? -6.495 -1.414 20.454 1.00 93.75 178 LEU A N 1
ATOM 1385 C CA . LEU A 1 178 ? -6.563 -2.864 20.326 1.00 93.75 178 LEU A CA 1
ATOM 1386 C C . LEU A 1 178 ? -5.322 -3.514 20.951 1.00 93.75 178 LEU A C 1
ATOM 1388 O O . LEU A 1 178 ? -4.254 -2.894 20.966 1.00 93.75 178 LEU A O 1
ATOM 1392 N N . PRO A 1 179 ? -5.414 -4.778 21.413 1.00 94.00 179 PRO A N 1
ATOM 1393 C CA . PRO A 1 179 ? -4.269 -5.490 21.965 1.00 94.00 179 PRO A CA 1
ATOM 1394 C C . PRO A 1 179 ? -3.0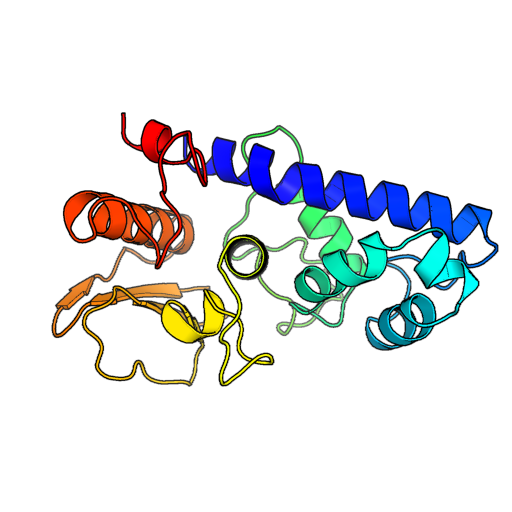62 -5.449 21.026 1.00 94.00 179 PRO A C 1
ATOM 1396 O O . PRO A 1 179 ? -3.194 -5.669 19.818 1.00 94.00 179 PRO A O 1
ATOM 1399 N N . LYS A 1 180 ? -1.884 -5.177 21.594 1.00 92.69 180 LYS A N 1
ATOM 1400 C CA . LYS A 1 180 ? -0.606 -5.175 20.872 1.00 92.69 180 LYS A CA 1
ATOM 1401 C C . LYS A 1 180 ? -0.286 -6.567 20.322 1.00 92.69 180 LYS A C 1
ATOM 1403 O O . LYS A 1 180 ? -0.761 -7.581 20.834 1.00 92.69 180 LYS A O 1
ATOM 1408 N N . GLY A 1 181 ? 0.573 -6.622 19.307 1.00 89.81 181 GLY A N 1
ATOM 1409 C CA . GLY A 1 181 ? 1.103 -7.878 18.780 1.00 89.81 181 GLY A CA 1
ATOM 1410 C C . GLY A 1 181 ? 0.534 -8.274 17.422 1.00 89.81 181 GLY A C 1
ATOM 1411 O O . GLY A 1 181 ? 0.113 -7.435 16.625 1.00 89.81 181 GLY A O 1
ATOM 1412 N N . ARG A 1 182 ? 0.507 -9.589 17.166 1.00 89.88 182 ARG A N 1
ATOM 1413 C CA . ARG A 1 182 ? 0.335 -10.183 15.828 1.00 89.88 182 ARG A CA 1
ATOM 1414 C C . ARG A 1 182 ? -0.809 -9.632 14.989 1.00 89.88 182 ARG A C 1
ATOM 1416 O O . ARG A 1 182 ? -0.674 -9.508 13.775 1.00 89.88 182 ARG A O 1
ATOM 1423 N N . ASN A 1 183 ? -1.944 -9.370 15.619 1.00 92.62 183 ASN A N 1
ATOM 1424 C CA . ASN A 1 183 ? -3.159 -8.996 14.911 1.00 92.62 183 ASN A CA 1
ATOM 1425 C C . ASN A 1 183 ? -3.497 -7.512 15.040 1.00 92.62 183 ASN A C 1
ATOM 1427 O O . ASN A 1 183 ? -4.480 -7.098 14.437 1.00 92.62 183 ASN A O 1
ATOM 1431 N N . ASN A 1 184 ? -2.706 -6.727 15.783 1.00 96.50 184 ASN A N 1
ATOM 1432 C CA . ASN A 1 184 ? -3.012 -5.331 16.085 1.00 96.50 184 ASN A CA 1
ATOM 1433 C C . ASN A 1 184 ? -3.303 -4.530 14.807 1.00 96.50 184 ASN A C 1
ATOM 1435 O O . ASN A 1 184 ? -4.426 -4.079 14.622 1.00 96.50 184 ASN A O 1
ATOM 1439 N N . MET A 1 185 ? -2.341 -4.462 13.882 1.00 96.56 185 MET A N 1
ATOM 1440 C CA . MET A 1 185 ? -2.492 -3.722 12.626 1.00 96.56 185 MET A CA 1
ATOM 1441 C C . MET A 1 185 ? -3.738 -4.161 11.839 1.00 96.56 185 MET A C 1
ATOM 1443 O O . MET A 1 185 ? -4.574 -3.337 11.477 1.00 96.56 185 MET A O 1
ATOM 1447 N N . LEU A 1 186 ? -3.907 -5.472 11.627 1.00 95.88 186 LEU A N 1
ATOM 1448 C CA . LEU A 1 186 ? -5.024 -6.001 10.840 1.00 95.88 186 LEU A CA 1
ATOM 1449 C C . LEU A 1 186 ? -6.374 -5.703 11.495 1.00 95.88 186 LEU A C 1
ATOM 1451 O O . LEU A 1 186 ? -7.324 -5.348 10.804 1.00 95.88 186 LEU A O 1
ATOM 1455 N N . HIS A 1 187 ? -6.473 -5.851 12.815 1.00 96.50 187 HIS A N 1
ATOM 1456 C CA . HIS A 1 187 ? -7.700 -5.561 13.546 1.00 96.50 187 HIS A CA 1
ATOM 1457 C C . HIS A 1 187 ? -7.999 -4.062 13.568 1.00 96.50 187 HIS A C 1
ATOM 1459 O O . HIS A 1 187 ? -9.162 -3.700 13.427 1.00 96.50 187 HIS A O 1
ATOM 1465 N N . THR A 1 188 ? -6.985 -3.197 13.659 1.00 97.94 188 THR A N 1
ATOM 1466 C CA . THR A 1 188 ? -7.160 -1.740 13.567 1.00 97.94 188 THR A CA 1
ATOM 1467 C C . THR A 1 188 ? -7.736 -1.345 12.211 1.00 97.94 188 THR A C 1
ATOM 1469 O O . THR A 1 188 ? -8.693 -0.577 12.150 1.00 97.94 188 THR A O 1
ATOM 1472 N N . VAL A 1 189 ? -7.234 -1.932 11.122 1.00 97.75 189 VAL A N 1
ATOM 1473 C CA . VAL A 1 189 ? -7.767 -1.699 9.771 1.00 97.75 189 VAL A CA 1
ATOM 1474 C C . VAL A 1 189 ? -9.187 -2.247 9.608 1.00 97.75 189 VAL A C 1
ATOM 1476 O O . VAL A 1 189 ? -10.054 -1.582 9.044 1.00 97.75 189 VAL A O 1
ATOM 1479 N N . ILE A 1 190 ? -9.458 -3.453 10.114 1.00 97.25 190 ILE A N 1
ATOM 1480 C CA . ILE A 1 190 ? -10.808 -4.033 10.082 1.00 97.25 190 ILE A CA 1
ATOM 1481 C C . ILE A 1 190 ? -11.783 -3.147 10.866 1.00 97.25 190 ILE A C 1
ATOM 1483 O O . ILE A 1 190 ? -12.883 -2.885 10.382 1.00 97.25 190 ILE A O 1
ATOM 1487 N N . LEU A 1 191 ? -11.379 -2.653 12.040 1.00 97.06 191 LEU A N 1
ATOM 1488 C CA . LEU A 1 191 ? -12.183 -1.751 12.859 1.00 97.06 191 LEU A CA 1
ATOM 1489 C C . LEU A 1 191 ? -12.415 -0.410 12.155 1.00 97.06 191 LEU A C 1
ATOM 1491 O O . LEU A 1 191 ? -13.537 0.087 12.173 1.00 97.06 191 LEU A O 1
ATOM 1495 N N . PHE A 1 192 ? -11.401 0.138 11.479 1.00 97.69 192 PHE A N 1
ATOM 1496 C CA . PHE A 1 192 ? -11.547 1.326 10.635 1.00 97.69 192 PHE A CA 1
ATOM 1497 C C . PHE A 1 192 ? -12.637 1.122 9.575 1.00 97.69 192 PHE A C 1
ATOM 1499 O O . PHE A 1 192 ? -13.595 1.892 9.519 1.00 97.69 192 PHE A O 1
ATOM 1506 N N . PHE A 1 193 ? -12.554 0.052 8.778 1.00 97.25 193 PHE A N 1
ATOM 1507 C CA . PHE A 1 193 ? -13.563 -0.224 7.752 1.00 97.25 193 PHE A CA 1
ATOM 1508 C C . PHE A 1 193 ? -14.942 -0.528 8.343 1.00 97.25 193 PHE A C 1
ATOM 1510 O O . PHE A 1 193 ? -15.956 -0.184 7.736 1.00 97.25 193 PHE A O 1
ATOM 1517 N N . TRP A 1 194 ? -14.996 -1.137 9.528 1.00 96.12 194 TRP A N 1
ATOM 1518 C CA . TRP A 1 194 ? -16.248 -1.358 10.240 1.00 96.12 194 TRP A CA 1
ATOM 1519 C C . TRP A 1 194 ? -16.885 -0.032 10.668 1.00 96.12 194 TRP A C 1
ATOM 1521 O O . TRP A 1 194 ? -18.063 0.176 10.389 1.00 96.12 194 TRP A O 1
ATOM 1531 N N . LEU A 1 195 ? -16.112 0.902 11.237 1.00 95.38 195 LEU A N 1
ATOM 1532 C CA . LEU A 1 195 ? -16.608 2.241 11.564 1.00 95.38 195 LEU A CA 1
ATOM 1533 C C . LEU A 1 195 ? -17.095 2.975 10.319 1.00 95.38 195 LEU A C 1
ATOM 1535 O O . LEU A 1 195 ? -18.174 3.560 10.354 1.00 95.38 195 LEU A O 1
ATOM 1539 N N . VAL A 1 196 ? -16.354 2.902 9.211 1.00 95.56 196 VAL A N 1
ATOM 1540 C CA . VAL A 1 196 ? -16.790 3.484 7.936 1.00 95.56 196 VAL A CA 1
ATOM 1541 C C . VAL A 1 196 ? -18.119 2.870 7.482 1.00 95.56 196 VAL A C 1
ATOM 1543 O O . VAL A 1 196 ? -19.042 3.604 7.129 1.00 95.56 196 VAL A O 1
ATOM 1546 N N . LYS A 1 197 ? -18.269 1.540 7.558 1.00 94.69 197 LYS A N 1
ATOM 1547 C CA . LYS A 1 197 ? -19.528 0.837 7.256 1.00 94.69 197 LYS A CA 1
ATOM 1548 C C . LYS A 1 197 ? -20.686 1.331 8.128 1.00 94.69 197 LYS A C 1
ATOM 1550 O O . LYS A 1 197 ? -21.763 1.576 7.599 1.00 94.69 197 LYS A O 1
ATOM 1555 N N . THR A 1 198 ? -20.488 1.457 9.440 1.00 94.44 198 THR A N 1
ATOM 1556 C CA . THR A 1 198 ? -21.586 1.716 10.388 1.00 94.44 198 THR A CA 1
ATOM 1557 C C . THR A 1 198 ? -21.896 3.192 10.615 1.00 94.44 198 THR A C 1
ATOM 1559 O O . THR A 1 198 ? -23.033 3.519 10.931 1.00 94.44 198 THR A O 1
ATOM 1562 N N . LYS A 1 199 ? -20.897 4.077 10.509 1.00 93.75 199 LYS A N 1
ATOM 1563 C CA . LYS A 1 199 ? -21.008 5.503 10.869 1.00 93.75 199 LYS A CA 1
ATOM 1564 C C . LYS A 1 199 ? -20.859 6.455 9.676 1.00 93.75 199 LYS A C 1
ATOM 1566 O O . LYS A 1 199 ? -21.242 7.610 9.797 1.00 93.75 199 LYS A O 1
ATOM 1571 N N . PHE A 1 200 ? -20.337 5.984 8.540 1.00 93.06 200 PHE A N 1
ATOM 1572 C CA . PHE A 1 200 ? -20.067 6.801 7.344 1.00 93.06 200 PHE A CA 1
ATOM 1573 C C . PHE A 1 200 ? -20.691 6.187 6.083 1.00 93.06 200 PHE A C 1
ATOM 1575 O O . PHE A 1 200 ? -20.121 6.265 4.996 1.00 93.06 200 PHE A O 1
ATOM 1582 N N . GLU A 1 201 ? -21.838 5.515 6.238 1.00 92.69 201 GLU A N 1
ATOM 1583 C CA . GLU A 1 201 ? -22.629 4.929 5.140 1.00 92.69 201 GLU A CA 1
ATOM 1584 C C . GLU A 1 201 ? -21.835 3.961 4.236 1.00 92.69 201 GLU A C 1
ATOM 1586 O O . GLU A 1 201 ? -22.177 3.733 3.076 1.00 92.69 201 GLU A O 1
ATOM 1591 N N . GLY A 1 202 ? -20.736 3.394 4.747 1.00 91.62 202 GLY A N 1
ATOM 1592 C CA . GLY A 1 202 ? -19.833 2.559 3.960 1.00 91.62 202 GLY A CA 1
ATOM 1593 C C . GLY A 1 202 ? -19.096 3.325 2.865 1.00 91.62 202 GLY A C 1
ATOM 1594 O O . GLY A 1 202 ? -18.876 2.764 1.790 1.00 91.62 202 GLY A O 1
ATOM 1595 N N . ARG A 1 203 ? -18.722 4.587 3.104 1.00 92.06 203 ARG A N 1
ATOM 1596 C CA . ARG A 1 203 ? -18.024 5.434 2.129 1.00 92.06 203 ARG A CA 1
ATOM 1597 C C . ARG A 1 203 ? -16.769 6.079 2.710 1.00 92.06 203 ARG A C 1
ATOM 1599 O O . ARG A 1 203 ? -16.779 6.591 3.823 1.00 92.06 203 ARG A O 1
ATOM 1606 N N . ILE A 1 204 ? -15.700 6.111 1.915 1.00 91.00 204 ILE A N 1
ATOM 1607 C CA . ILE A 1 204 ? -14.498 6.911 2.180 1.00 91.00 204 ILE A CA 1
ATOM 1608 C C . ILE A 1 204 ? -14.489 8.034 1.146 1.00 91.00 204 ILE A C 1
ATOM 1610 O O . ILE A 1 204 ? -14.297 7.799 -0.049 1.00 91.00 204 ILE A O 1
ATOM 1614 N N . GLY A 1 205 ? -14.781 9.258 1.587 1.00 85.75 205 GLY A N 1
ATOM 1615 C CA . GLY A 1 205 ? -15.048 10.369 0.676 1.00 85.75 205 GLY A CA 1
ATOM 1616 C C . GLY A 1 205 ? -16.167 10.026 -0.317 1.00 85.75 205 GLY A C 1
ATOM 1617 O O . GLY A 1 205 ? -17.312 9.788 0.065 1.00 85.75 205 GLY A O 1
ATOM 1618 N N . ARG A 1 206 ? -15.840 9.990 -1.614 1.00 85.50 206 ARG A N 1
ATOM 1619 C CA . ARG A 1 206 ? -16.804 9.684 -2.687 1.00 85.50 206 ARG A CA 1
ATOM 1620 C C . ARG A 1 206 ? -16.826 8.213 -3.112 1.00 85.50 206 ARG A C 1
ATOM 1622 O O . ARG A 1 206 ? -17.656 7.868 -3.946 1.00 85.50 206 ARG A O 1
ATOM 1629 N N . ILE A 1 207 ? -15.978 7.356 -2.548 1.00 91.69 207 ILE A N 1
ATOM 1630 C CA . ILE A 1 207 ? -15.865 5.946 -2.940 1.00 91.69 207 ILE A CA 1
ATOM 1631 C C . ILE A 1 207 ? -16.614 5.059 -1.949 1.00 91.69 207 ILE A C 1
ATOM 1633 O O . ILE A 1 207 ? -16.518 5.248 -0.737 1.00 91.69 207 ILE A O 1
ATOM 1637 N N . THR A 1 208 ? -17.373 4.090 -2.462 1.00 93.19 208 THR A N 1
ATOM 1638 C CA . THR A 1 208 ? -18.088 3.105 -1.641 1.00 93.19 208 THR A CA 1
ATOM 1639 C C . THR A 1 208 ? -17.203 1.903 -1.304 1.00 93.19 208 THR A C 1
ATOM 1641 O O . THR A 1 208 ? -16.398 1.456 -2.119 1.00 93.19 208 THR A O 1
ATOM 1644 N N . LEU A 1 209 ? -17.379 1.347 -0.105 1.00 93.06 209 LEU A N 1
ATOM 1645 C CA . LEU A 1 209 ? -16.796 0.067 0.294 1.00 93.06 209 LEU A CA 1
ATOM 1646 C C . LEU A 1 209 ? -17.516 -1.136 -0.344 1.00 93.06 209 LEU A C 1
ATOM 1648 O O . LEU A 1 209 ? -17.012 -2.255 -0.257 1.00 93.06 209 LEU A O 1
ATOM 1652 N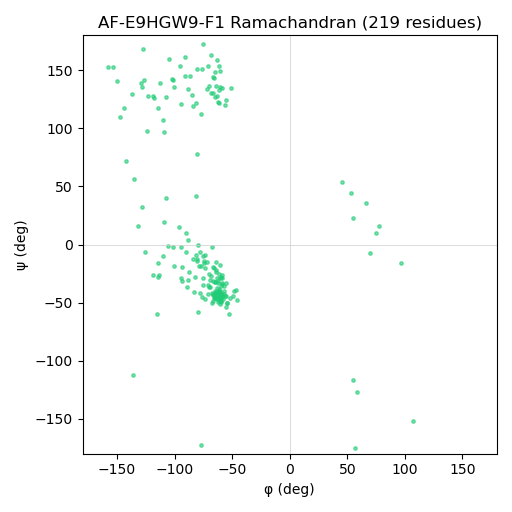 N . GLY A 1 210 ? -18.710 -0.937 -0.911 1.00 91.62 210 GLY A N 1
ATOM 1653 C CA . GLY A 1 210 ? -19.513 -1.991 -1.534 1.00 91.62 210 GLY A CA 1
ATOM 1654 C C . GLY A 1 210 ? -19.021 -2.397 -2.923 1.00 91.62 210 GLY A C 1
ATOM 1655 O O . GLY A 1 210 ? -17.977 -1.945 -3.391 1.00 91.62 210 GLY A O 1
ATOM 1656 N N . ASP A 1 211 ? -19.805 -3.241 -3.587 1.00 88.44 211 ASP A N 1
ATOM 1657 C CA . ASP A 1 211 ? -19.440 -3.926 -4.836 1.00 88.44 211 ASP A CA 1
ATOM 1658 C C . ASP A 1 211 ? -19.137 -2.964 -5.997 1.00 88.44 211 ASP A C 1
ATOM 1660 O O . ASP A 1 211 ? -18.305 -3.261 -6.845 1.00 88.44 211 ASP A O 1
ATOM 1664 N N . ALA A 1 212 ? -19.762 -1.781 -6.005 1.00 87.94 212 ALA A N 1
ATOM 1665 C CA . ALA A 1 212 ? -19.536 -0.736 -7.009 1.00 87.94 212 ALA A CA 1
ATOM 1666 C C . ALA A 1 212 ? -18.259 0.102 -6.775 1.00 87.94 212 ALA A C 1
ATOM 1668 O O . ALA A 1 212 ? -18.000 1.042 -7.522 1.00 87.94 212 ALA A O 1
ATOM 1669 N N . GLY A 1 213 ? -17.497 -0.180 -5.715 1.00 90.56 213 GLY A N 1
ATOM 1670 C CA . GLY A 1 213 ? -16.260 0.522 -5.377 1.00 90.56 213 GLY A CA 1
ATOM 1671 C C . GLY A 1 213 ? -15.170 -0.459 -4.972 1.00 90.56 213 GLY A C 1
ATOM 1672 O O . GLY A 1 213 ? -14.690 -1.231 -5.793 1.00 90.56 213 GLY A O 1
ATOM 1673 N N . LEU A 1 214 ? -14.778 -0.448 -3.697 1.00 92.50 214 LEU A N 1
ATOM 1674 C CA . LEU A 1 214 ? -13.674 -1.285 -3.211 1.00 92.50 214 LEU A CA 1
ATOM 1675 C C . LEU A 1 214 ? -14.017 -2.777 -3.080 1.00 92.50 214 LEU A C 1
ATOM 1677 O O . LEU A 1 214 ? -13.121 -3.575 -2.798 1.00 92.50 214 LEU A O 1
ATOM 1681 N N . ASN A 1 215 ? -15.294 -3.153 -3.227 1.00 92.88 215 ASN A N 1
ATOM 1682 C CA . ASN A 1 215 ? -15.782 -4.522 -3.056 1.00 92.88 215 ASN A CA 1
ATOM 1683 C C . ASN A 1 215 ? -15.206 -5.181 -1.786 1.00 92.88 215 ASN A C 1
ATOM 1685 O O . ASN A 1 215 ? -14.543 -6.219 -1.829 1.00 92.88 215 ASN A O 1
ATOM 1689 N N . LEU A 1 216 ? -15.382 -4.509 -0.648 1.00 93.19 216 LEU A N 1
ATOM 1690 C CA . LEU A 1 216 ? -14.811 -4.885 0.645 1.00 93.19 216 LEU A CA 1
ATOM 1691 C C . LEU A 1 216 ? -15.892 -5.299 1.649 1.00 93.19 216 LEU A C 1
ATOM 1693 O O . LEU A 1 216 ? -15.612 -6.090 2.544 1.00 93.19 216 LEU A O 1
ATOM 1697 N N . LEU A 1 217 ? -17.135 -4.819 1.525 1.00 91.56 217 LEU A N 1
ATOM 1698 C CA . LEU A 1 217 ? -18.173 -5.034 2.549 1.00 91.56 217 LEU A CA 1
ATOM 1699 C C . LEU A 1 217 ? -18.492 -6.507 2.848 1.00 91.56 217 LEU A C 1
ATOM 1701 O O . LEU A 1 217 ? -18.879 -6.815 3.979 1.00 91.56 217 LEU A O 1
ATOM 1705 N N . TRP A 1 218 ? -18.273 -7.417 1.895 1.00 91.12 218 TRP A N 1
ATOM 1706 C CA . TRP A 1 218 ? -18.471 -8.859 2.084 1.00 91.12 218 TRP A CA 1
ATOM 1707 C C . TRP A 1 218 ? -17.584 -9.461 3.185 1.00 91.12 218 TRP A C 1
ATOM 1709 O O . TRP A 1 218 ? -17.888 -10.544 3.688 1.00 91.12 218 TRP A O 1
ATOM 1719 N N . ILE A 1 219 ? -16.510 -8.779 3.611 1.00 92.81 219 ILE A N 1
ATOM 1720 C CA . ILE A 1 219 ? -15.668 -9.262 4.715 1.00 92.81 219 ILE A CA 1
ATOM 1721 C C . ILE A 1 219 ? -16.392 -9.262 6.067 1.00 92.81 219 ILE A C 1
ATOM 1723 O O . ILE A 1 219 ? -15.926 -9.945 6.979 1.00 92.81 219 ILE A O 1
ATOM 1727 N N . PHE A 1 220 ? -17.478 -8.490 6.190 1.00 91.06 220 PHE A N 1
ATOM 1728 C CA . PHE A 1 220 ? -18.280 -8.322 7.407 1.00 91.06 220 PHE A CA 1
ATOM 1729 C C . PHE A 1 220 ? -19.579 -9.133 7.410 1.00 91.06 220 PHE A C 1
ATOM 1731 O O . PHE A 1 220 ? -20.332 -9.043 8.379 1.00 91.06 220 PHE A O 1
ATOM 1738 N N . ASN A 1 221 ? -19.857 -9.848 6.323 1.00 81.88 221 ASN A N 1
ATOM 1739 C CA . ASN A 1 221 ? -20.992 -10.759 6.216 1.00 81.88 221 ASN A CA 1
ATOM 1740 C C . ASN A 1 221 ? -20.570 -12.179 6.595 1.00 81.88 221 ASN A C 1
ATOM 1742 O O . ASN A 1 221 ? -19.344 -12.445 6.641 1.00 81.88 221 ASN A O 1
#